Protein AF-A0A0B0MRJ1-F1 (afdb_monomer_lite)

Foldseek 3Di:
DDADWDADPQQRDTHDPPDDDFDQDPVRDTDDDPPDHSCVPCRGPNVCVVVVVPVVVVVVPPPDDDDDDDPDDDDPPDDPVVSPPPPVVVVVVVVVVVVVVVVVVVVVVVVVVVVVVPDDDDDDDDDDDDDDDDDDDDDDDDPDPDPVVLVVVLVVLVCVLQPPPLDDQDLVVQPCSVVQCVVDDPQDQRPVLVVVLVVLCVQVVHDDDSVCSRLSNLLSSLVVCLVVDDLPPDDPVNLSSLSNSQSVCVVVVSHRPVSVVSSVVSSVSNSVVVPPPDPPPDD

Organism: Gossypium arboreum (NCBI:txid29729)

Secondary structure (DSSP, 8-state):
-----EE-TTT--EE-TT-S-----TTS----TT---GGG-TTSHHHHHHTTTTHHHHHHHT----------PPPTTS-HHHHHS-HHHHHHHHHHHHHHHHHHHHHHHHHHHHHHHS-PPP------------------------HHHHHHHHHHHHHHHH-TT-----GGGSTTHHHHHHHSPTTPPPGGGHHHHHHHHHHHTSPPPGGGHHHHHHHHHHHHHHHH--GGG--HHHHHHHHHHHHHHHTTT---HHHHHHHHHHHHHHHHHHHS-------

Radius of gyration: 37.08 Å; chains: 1; bounding box: 84×59×114 Å

InterPro domains:
  IPR000988 Large ribosomal subunit protein eL24-related, N-terminal [PF01246] (4-57)
  IPR023442 Large ribosomal subunit protein eL24, conserved site [PS01073] (10-27)
  IPR038630 Ribosomal protein L24e/L24 superfamily [G3DSA:2.30.170.20] (4-54)

Structure (mmCIF, N/CA/C/O backbone):
data_AF-A0A0B0MRJ1-F1
#
_entry.id   AF-A0A0B0MRJ1-F1
#
loop_
_atom_site.group_PDB
_atom_site.id
_atom_site.type_symbol
_atom_site.label_atom_id
_atom_site.label_alt_id
_atom_site.label_comp_id
_atom_site.label_asym_id
_atom_site.label_entity_id
_atom_site.label_seq_id
_atom_site.pdbx_PDB_ins_code
_atom_site.Cartn_x
_atom_site.Cartn_y
_atom_site.Cartn_z
_atom_site.occupancy
_atom_site.B_iso_or_equiv
_atom_site.auth_seq_id
_atom_site.auth_comp_id
_atom_site.auth_asym_id
_atom_site.auth_atom_id
_atom_site.pdbx_PDB_model_num
ATOM 1 N N . MET A 1 1 ? 15.229 -9.016 -55.999 1.00 71.31 1 MET A N 1
ATOM 2 C CA . MET A 1 1 ? 16.418 -8.234 -55.585 1.00 71.31 1 MET A CA 1
ATOM 3 C C . MET A 1 1 ? 15.994 -6.787 -55.347 1.00 71.31 1 MET A C 1
ATOM 5 O O . MET A 1 1 ? 15.385 -6.215 -56.239 1.00 71.31 1 MET A O 1
ATOM 9 N N . VAL A 1 2 ? 16.214 -6.211 -54.157 1.00 72.31 2 VAL A N 1
ATOM 10 C CA . VAL A 1 2 ? 15.801 -4.820 -53.867 1.00 72.31 2 VAL A CA 1
ATOM 11 C C . VAL A 1 2 ? 16.872 -3.859 -54.398 1.00 72.31 2 VAL A C 1
ATOM 13 O O . VAL A 1 2 ? 18.024 -3.972 -53.974 1.00 72.31 2 VAL A O 1
ATOM 16 N N . PRO A 1 3 ? 16.542 -2.924 -55.310 1.00 83.12 3 PRO A N 1
ATOM 17 C CA . PRO A 1 3 ? 17.521 -1.990 -55.850 1.00 83.12 3 PRO A CA 1
ATOM 18 C C . PRO A 1 3 ? 18.091 -1.088 -54.749 1.00 83.12 3 PRO A C 1
ATOM 20 O O . PRO A 1 3 ? 17.363 -0.559 -53.901 1.00 83.12 3 PRO A O 1
ATOM 23 N N . LYS A 1 4 ? 19.416 -0.898 -54.767 1.00 86.56 4 LYS A N 1
ATOM 24 C CA . LYS A 1 4 ? 20.130 -0.086 -53.777 1.00 86.56 4 LYS A CA 1
ATOM 25 C C . LYS A 1 4 ? 19.655 1.365 -53.858 1.00 86.56 4 LYS A C 1
ATOM 27 O O . LYS A 1 4 ? 19.844 2.039 -54.864 1.00 86.56 4 LYS A O 1
ATOM 32 N N . THR A 1 5 ? 19.027 1.838 -52.788 1.00 90.31 5 THR A N 1
ATOM 33 C CA . THR A 1 5 ? 18.482 3.198 -52.691 1.00 90.31 5 THR A CA 1
ATOM 34 C C . THR A 1 5 ? 19.503 4.108 -52.013 1.00 90.31 5 THR A C 1
ATOM 36 O O . THR A 1 5 ? 19.952 3.817 -50.900 1.00 90.31 5 THR A O 1
ATOM 39 N N . GLU A 1 6 ? 19.871 5.218 -52.653 1.00 89.69 6 GLU A N 1
ATOM 40 C CA . GLU A 1 6 ? 20.716 6.240 -52.025 1.00 89.69 6 GLU A CA 1
ATOM 41 C C . GLU A 1 6 ? 19.863 7.165 -51.144 1.00 89.69 6 GLU A C 1
ATOM 43 O O . GLU A 1 6 ? 18.634 7.175 -51.221 1.00 89.69 6 GLU A O 1
ATOM 48 N N . ARG A 1 7 ? 20.496 7.954 -50.271 1.00 90.00 7 ARG A N 1
ATOM 49 C CA . ARG A 1 7 ? 19.814 9.040 -49.552 1.00 90.00 7 ARG A CA 1
ATOM 50 C C . ARG A 1 7 ? 20.369 10.382 -49.993 1.00 90.00 7 ARG A C 1
ATOM 52 O O . ARG A 1 7 ? 21.584 10.552 -50.079 1.00 90.00 7 ARG A O 1
ATOM 59 N N . CYS A 1 8 ? 19.482 11.348 -50.207 1.00 89.12 8 CYS A N 1
ATOM 60 C CA . CYS A 1 8 ? 19.873 12.724 -50.465 1.00 89.12 8 CYS A CA 1
ATOM 61 C C . CYS A 1 8 ? 20.638 13.279 -49.260 1.00 89.12 8 CYS A C 1
ATOM 63 O O . CYS A 1 8 ? 20.140 13.244 -48.134 1.00 89.12 8 CYS A O 1
ATOM 65 N N . ARG A 1 9 ? 21.831 13.834 -49.493 1.00 86.88 9 ARG A N 1
ATOM 66 C CA . ARG A 1 9 ? 22.659 14.402 -48.422 1.00 86.88 9 ARG A CA 1
ATOM 67 C C . ARG A 1 9 ? 22.044 15.657 -47.795 1.00 86.88 9 ARG A C 1
ATOM 69 O O . ARG A 1 9 ? 22.277 15.908 -46.620 1.00 86.88 9 ARG A O 1
ATOM 76 N N . PHE A 1 10 ? 21.269 16.418 -48.567 1.00 89.50 10 PHE A N 1
ATOM 77 C CA . PHE A 1 10 ? 20.659 17.671 -48.124 1.00 89.50 10 PHE A CA 1
ATOM 78 C C . PHE A 1 10 ? 19.310 17.450 -47.428 1.00 89.50 10 PHE A C 1
ATOM 80 O O . PHE A 1 10 ? 19.133 17.844 -46.279 1.00 89.50 10 PHE A O 1
ATOM 87 N N . SER A 1 11 ? 18.368 16.774 -48.094 1.00 89.12 11 SER A N 1
ATOM 88 C CA . SER A 1 11 ? 17.015 16.566 -47.560 1.00 89.12 11 SER A CA 1
ATOM 89 C C . SER A 1 11 ? 16.882 15.341 -46.652 1.00 89.12 11 SER A C 1
ATOM 91 O O . SER A 1 11 ? 16.017 15.320 -45.779 1.00 89.12 11 SER A O 1
ATOM 93 N N . GLY A 1 12 ? 17.725 14.319 -46.839 1.00 88.94 12 GLY A N 1
ATOM 94 C CA . GLY A 1 12 ? 17.618 13.021 -46.164 1.00 88.94 12 GLY A CA 1
ATOM 95 C C . GLY A 1 12 ? 16.622 12.040 -46.800 1.00 88.94 12 GLY A C 1
ATOM 96 O O . GLY A 1 12 ? 16.493 10.918 -46.307 1.00 88.94 12 GLY A O 1
ATOM 97 N N . ALA A 1 13 ? 15.944 12.424 -47.888 1.00 90.31 13 ALA A N 1
ATOM 98 C CA . ALA A 1 13 ? 14.978 11.579 -48.594 1.00 90.31 13 ALA A CA 1
ATOM 99 C C . ALA A 1 13 ? 15.650 10.414 -49.345 1.00 90.31 13 ALA A C 1
ATOM 101 O O . ALA A 1 13 ? 16.814 10.506 -49.744 1.00 90.31 13 ALA A O 1
ATOM 102 N N . LYS A 1 14 ? 14.913 9.316 -49.555 1.00 92.19 14 LYS A N 1
ATOM 103 C CA . LYS A 1 14 ? 15.371 8.176 -50.367 1.00 92.19 14 LYS A CA 1
ATOM 104 C C . LYS A 1 14 ? 15.370 8.554 -51.853 1.00 92.19 14 LYS A C 1
ATOM 106 O O . LYS A 1 14 ? 14.388 9.102 -52.342 1.00 92.19 14 LYS A O 1
ATOM 111 N N . ILE A 1 15 ? 16.456 8.237 -52.552 1.00 92.44 15 ILE A N 1
ATOM 112 C CA . ILE A 1 15 ? 16.640 8.433 -53.991 1.00 92.44 15 ILE A CA 1
ATOM 113 C C . ILE A 1 15 ? 16.686 7.056 -54.651 1.00 92.44 15 ILE A C 1
ATOM 115 O O . ILE A 1 15 ? 17.596 6.261 -54.402 1.00 92.44 15 ILE A O 1
ATOM 119 N N . TYR A 1 16 ? 15.683 6.783 -55.477 1.00 92.25 16 TYR A N 1
ATOM 120 C CA . TYR A 1 16 ? 15.600 5.571 -56.284 1.00 92.25 16 TYR A CA 1
ATOM 121 C C . TYR A 1 16 ? 16.484 5.681 -57.535 1.00 92.25 16 TYR A C 1
ATOM 123 O O . TYR A 1 16 ? 16.761 6.796 -57.986 1.00 92.25 16 TYR A O 1
ATOM 131 N N . PRO A 1 17 ? 16.949 4.550 -58.096 1.00 92.88 17 PRO A N 1
ATOM 132 C CA . PRO A 1 17 ? 17.735 4.564 -59.327 1.00 92.88 17 PRO A CA 1
ATOM 133 C C . PRO A 1 17 ? 16.991 5.300 -60.453 1.00 92.88 17 PRO A C 1
ATOM 135 O O . PRO A 1 17 ? 15.770 5.209 -60.564 1.00 92.88 17 PRO A O 1
ATOM 138 N N . GLY A 1 18 ? 17.732 6.068 -61.256 1.00 89.00 18 GLY A N 1
ATOM 139 C CA . GLY A 1 18 ? 17.172 6.891 -62.337 1.00 89.00 18 GLY A CA 1
ATOM 140 C C . GLY A 1 18 ? 16.481 8.184 -61.882 1.00 89.00 18 GLY A C 1
ATOM 141 O O . GLY A 1 18 ? 15.824 8.836 -62.691 1.00 89.00 18 GLY A O 1
ATOM 142 N N . LYS A 1 19 ? 16.593 8.572 -60.603 1.00 89.31 19 LYS A N 1
ATOM 143 C CA . LYS A 1 19 ? 16.025 9.822 -60.074 1.00 89.31 19 LYS A CA 1
ATOM 144 C C . LYS A 1 19 ? 17.091 10.719 -59.448 1.00 89.31 19 LYS A C 1
ATOM 146 O O . LYS A 1 19 ? 18.022 10.252 -58.799 1.00 89.31 19 LYS A O 1
ATOM 151 N N . GLY A 1 20 ? 16.872 12.027 -59.569 1.00 87.31 20 GLY A N 1
ATOM 152 C CA . GLY A 1 20 ? 17.708 13.061 -58.965 1.00 87.31 20 GLY A CA 1
ATOM 153 C C . GLY A 1 20 ? 18.957 13.401 -59.775 1.00 87.31 20 GLY A C 1
ATOM 154 O O . GLY A 1 20 ? 19.232 12.820 -60.819 1.00 87.31 20 GLY A O 1
ATOM 155 N N . ILE A 1 21 ? 19.709 14.370 -59.262 1.00 86.88 21 ILE A N 1
ATOM 156 C CA . ILE A 1 21 ? 20.966 14.846 -59.841 1.00 86.88 21 ILE A CA 1
ATOM 157 C C . ILE A 1 21 ? 22.097 14.647 -58.836 1.00 86.88 21 ILE A C 1
ATOM 159 O O . ILE A 1 21 ? 21.909 14.805 -57.624 1.00 86.88 21 ILE A O 1
ATOM 163 N N . ARG A 1 22 ? 23.283 14.294 -59.333 1.00 84.00 22 ARG A N 1
ATOM 164 C CA . ARG A 1 22 ? 24.484 14.122 -58.514 1.00 84.00 22 ARG A CA 1
ATOM 165 C C . ARG A 1 22 ? 25.486 15.211 -58.859 1.00 84.00 22 ARG A C 1
ATOM 167 O O . ARG A 1 22 ? 26.132 15.153 -59.895 1.00 84.00 22 ARG A O 1
ATOM 174 N N . PHE A 1 23 ? 25.635 16.168 -57.954 1.00 84.25 23 PHE A N 1
ATOM 175 C CA . PHE A 1 23 ? 26.688 17.171 -58.039 1.00 84.25 23 PHE A CA 1
ATOM 176 C C . PHE A 1 23 ? 27.979 16.638 -57.404 1.00 84.25 23 PHE A C 1
ATOM 178 O O . PHE A 1 23 ? 27.960 16.164 -56.262 1.00 84.25 23 PHE A O 1
ATOM 185 N N . ILE A 1 24 ? 29.085 16.711 -58.145 1.00 82.94 24 ILE A N 1
ATOM 1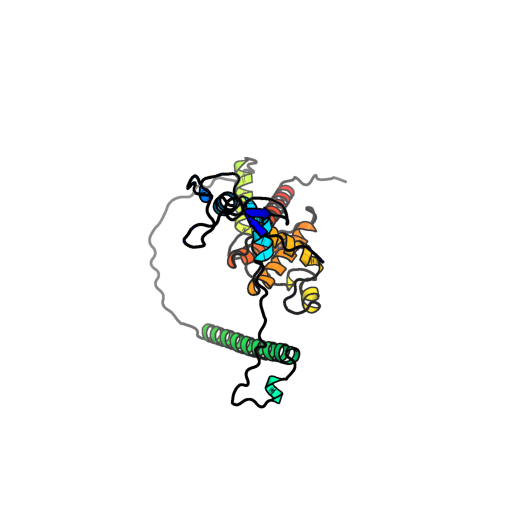86 C CA . ILE A 1 24 ? 30.424 16.305 -57.707 1.00 82.94 24 ILE A CA 1
ATOM 187 C C . ILE A 1 24 ? 31.311 17.552 -57.767 1.00 82.94 24 ILE A C 1
ATOM 189 O O . ILE A 1 24 ? 31.510 18.116 -58.838 1.00 82.94 24 ILE A O 1
ATOM 193 N N . ARG A 1 25 ? 31.808 18.008 -56.613 1.00 80.81 25 ARG A N 1
ATOM 194 C CA . ARG A 1 25 ? 32.799 19.094 -56.520 1.00 80.81 25 ARG A CA 1
ATOM 195 C C . ARG A 1 25 ? 34.208 18.543 -56.784 1.00 80.81 25 ARG A C 1
ATOM 197 O O . ARG A 1 25 ? 34.428 17.350 -56.592 1.00 80.81 25 ARG A O 1
ATOM 204 N N . SER A 1 26 ? 35.156 19.417 -57.136 1.00 83.00 26 SER A N 1
ATOM 205 C CA . SER A 1 26 ? 36.598 19.112 -57.257 1.00 83.00 26 SER A CA 1
ATOM 206 C C . SER A 1 26 ? 37.137 18.268 -56.097 1.00 83.00 26 SER A C 1
ATOM 208 O O . SER A 1 26 ? 37.856 17.303 -56.309 1.00 83.00 26 SER A O 1
ATOM 210 N N . ASP A 1 27 ? 36.694 18.563 -54.873 1.00 81.00 27 ASP A N 1
ATOM 211 C CA . ASP A 1 27 ? 37.158 17.893 -53.652 1.00 81.00 27 ASP A CA 1
ATOM 212 C C . ASP A 1 27 ? 36.397 16.583 -53.375 1.00 81.00 27 ASP A C 1
ATOM 214 O O . ASP A 1 27 ? 36.322 16.126 -52.235 1.00 81.00 27 ASP A O 1
ATOM 218 N N . SER A 1 28 ? 35.752 16.002 -54.393 1.00 69.50 28 SER A N 1
ATOM 219 C CA . SER A 1 28 ? 34.892 14.802 -54.358 1.00 69.50 28 SER A CA 1
ATOM 220 C C . SER A 1 28 ? 33.645 14.879 -53.456 1.00 69.50 28 SER A C 1
ATOM 222 O O . SER A 1 28 ? 32.849 13.938 -53.382 1.00 69.50 28 SER A O 1
ATOM 224 N N . GLN A 1 29 ? 33.415 16.014 -52.793 1.00 70.88 29 GLN A N 1
ATOM 225 C CA . GLN A 1 29 ? 32.277 16.216 -51.899 1.00 70.88 29 GLN A CA 1
ATOM 226 C C . GLN A 1 29 ? 30.991 16.590 -52.652 1.00 70.88 29 GLN A C 1
ATOM 228 O O . GLN A 1 29 ? 30.998 17.335 -53.633 1.00 70.88 29 GLN A O 1
ATOM 233 N N . ARG A 1 30 ? 29.851 16.100 -52.148 1.00 66.62 30 ARG A N 1
ATOM 234 C CA . ARG A 1 30 ? 28.516 16.298 -52.741 1.00 66.62 30 ARG A CA 1
ATOM 235 C C . ARG A 1 30 ? 27.782 17.434 -52.017 1.00 66.62 30 ARG A C 1
ATOM 237 O O . ARG A 1 30 ? 27.327 17.241 -50.889 1.00 66.62 30 ARG A O 1
ATOM 244 N N . TYR A 1 31 ? 27.648 18.598 -52.652 1.00 68.69 31 TYR A N 1
ATOM 245 C CA . TYR A 1 31 ? 26.997 19.784 -52.071 1.00 68.69 31 TYR A CA 1
ATOM 246 C C . TYR A 1 31 ? 25.824 20.308 -52.911 1.00 68.69 31 TYR A C 1
ATOM 248 O O . TYR A 1 31 ? 25.648 19.934 -54.064 1.00 68.69 31 TYR A O 1
ATOM 256 N N . PHE A 1 32 ? 25.016 21.176 -52.297 1.00 71.88 32 PHE A N 1
ATOM 257 C CA . PHE A 1 32 ? 23.932 21.930 -52.929 1.00 71.88 32 PHE A CA 1
ATOM 258 C C . PHE A 1 32 ? 24.408 23.361 -53.245 1.00 71.88 32 PHE A C 1
ATOM 260 O O . PHE A 1 32 ? 25.137 23.947 -52.442 1.00 71.88 32 PHE A O 1
ATOM 267 N N . HIS A 1 33 ? 23.994 23.930 -54.382 1.00 72.94 33 HIS A N 1
ATOM 268 C CA . HIS A 1 33 ? 24.552 25.178 -54.931 1.00 72.94 33 HIS A CA 1
ATOM 269 C C . HIS A 1 33 ? 24.405 26.406 -54.013 1.00 72.94 33 HIS A C 1
ATOM 271 O O . HIS A 1 33 ? 25.331 27.204 -53.905 1.00 72.94 33 HIS A O 1
ATOM 277 N N . ASN A 1 34 ? 23.305 26.522 -53.263 1.00 78.56 34 ASN A N 1
ATOM 278 C CA . ASN A 1 34 ? 22.978 27.762 -52.540 1.00 78.56 34 ASN A CA 1
ATOM 279 C C . ASN A 1 34 ? 23.668 27.907 -51.171 1.00 78.56 34 ASN A C 1
ATOM 281 O O . ASN A 1 34 ? 23.299 28.784 -50.395 1.00 78.56 34 ASN A O 1
ATOM 285 N N . ARG A 1 35 ? 24.616 27.019 -50.820 1.00 78.12 35 ARG A N 1
ATOM 286 C CA . ARG A 1 35 ? 25.333 26.991 -49.519 1.00 78.12 35 ARG A CA 1
ATOM 287 C C . ARG A 1 35 ? 24.424 27.071 -48.278 1.00 78.12 35 ARG A C 1
ATOM 289 O O . ARG A 1 35 ? 24.878 27.381 -47.176 1.00 78.12 35 ARG A O 1
ATOM 296 N N . LEU A 1 36 ? 23.140 26.754 -48.439 1.00 86.44 36 LEU A N 1
ATOM 297 C CA . LEU A 1 36 ? 22.174 26.741 -47.353 1.00 86.44 36 LEU A CA 1
ATOM 298 C C . LEU A 1 36 ? 22.511 25.605 -46.392 1.00 86.44 36 LEU A C 1
ATOM 300 O O . LEU A 1 36 ? 22.913 24.513 -46.797 1.00 86.44 36 LEU A O 1
ATOM 304 N N . LYS A 1 37 ? 22.336 25.857 -45.096 1.00 87.94 37 LYS A N 1
ATOM 305 C CA . LYS A 1 37 ? 22.542 24.835 -44.068 1.00 87.94 37 LYS A CA 1
ATOM 306 C C . LYS A 1 37 ? 21.245 24.034 -43.902 1.00 87.94 37 LYS A C 1
ATOM 308 O O . LYS A 1 37 ? 20.235 24.640 -43.542 1.00 87.94 37 LYS A O 1
ATOM 313 N N . PRO A 1 38 ? 21.248 22.699 -44.085 1.00 91.19 38 PRO A N 1
ATOM 314 C CA . PRO A 1 38 ? 20.037 21.886 -43.937 1.00 91.19 38 PRO A CA 1
ATOM 315 C C . PRO A 1 38 ? 19.433 22.003 -42.528 1.00 91.19 38 PRO A C 1
ATOM 317 O O . PRO A 1 38 ? 18.222 22.086 -42.390 1.00 91.19 38 PRO A O 1
ATOM 320 N N . SER A 1 39 ? 20.260 22.172 -41.491 1.00 89.31 39 SER A N 1
ATOM 321 C CA . SER A 1 39 ? 19.827 22.452 -40.111 1.00 89.31 39 SER A CA 1
ATOM 322 C C . SER A 1 39 ? 18.937 23.683 -39.920 1.00 89.31 39 SER A C 1
ATOM 324 O O . SER A 1 39 ? 18.337 23.804 -38.864 1.00 89.31 39 SER A O 1
ATOM 326 N N . LYS A 1 40 ? 18.859 24.614 -40.880 1.00 91.06 40 LYS A N 1
ATOM 327 C CA . LYS A 1 40 ? 17.985 25.798 -40.792 1.00 91.06 40 LYS A CA 1
ATOM 328 C C . LYS A 1 40 ? 16.649 25.619 -41.524 1.00 91.06 40 LYS A C 1
ATOM 330 O O . LYS A 1 40 ? 15.754 26.437 -41.354 1.00 91.06 40 LYS A O 1
ATOM 335 N N . LEU A 1 41 ? 16.510 24.576 -42.346 1.00 91.88 41 LEU A N 1
ATOM 336 C CA . LEU A 1 41 ? 15.342 24.359 -43.198 1.00 91.88 41 LEU A CA 1
ATOM 337 C C . LEU A 1 41 ? 14.410 23.314 -42.588 1.00 91.88 41 LEU A C 1
ATOM 339 O O . LEU A 1 41 ? 14.768 22.139 -42.476 1.00 91.88 41 LEU A O 1
ATOM 343 N N . THR A 1 42 ? 13.193 23.745 -42.263 1.00 92.44 42 THR A N 1
ATOM 344 C CA . THR A 1 42 ? 12.197 22.991 -41.483 1.00 92.44 42 THR A CA 1
ATOM 345 C C . THR A 1 42 ? 11.804 21.641 -42.081 1.00 92.44 42 THR A C 1
ATOM 347 O O . THR A 1 42 ? 11.503 20.704 -41.341 1.00 92.44 42 THR A O 1
ATOM 350 N N . TRP A 1 43 ? 11.825 21.525 -43.410 1.00 89.94 43 TRP A N 1
ATOM 351 C CA . TRP A 1 43 ? 11.426 20.326 -44.150 1.00 89.94 43 TRP A CA 1
ATOM 352 C C . TRP A 1 43 ? 12.521 19.252 -44.240 1.00 89.94 43 TRP A C 1
ATOM 354 O O . TRP A 1 43 ? 12.243 18.119 -44.633 1.00 89.94 43 TRP A O 1
ATOM 364 N N . THR A 1 44 ? 13.767 19.570 -43.878 1.00 92.75 44 THR A N 1
ATOM 365 C CA . THR A 1 44 ? 14.877 18.612 -43.971 1.00 92.75 44 THR A CA 1
ATOM 366 C C . THR A 1 44 ? 14.875 17.620 -42.808 1.00 92.75 44 THR A C 1
ATOM 368 O O . THR A 1 44 ? 14.498 17.942 -41.677 1.00 92.75 44 THR A O 1
ATOM 371 N N . ALA A 1 45 ? 15.383 16.410 -43.051 1.00 90.81 45 ALA A N 1
ATOM 372 C CA . ALA A 1 45 ? 15.547 15.409 -41.996 1.00 90.81 45 ALA A CA 1
ATOM 373 C C . ALA A 1 45 ? 16.494 15.880 -40.872 1.00 90.81 45 ALA A C 1
ATOM 375 O O . ALA A 1 45 ? 16.315 15.517 -39.710 1.00 90.81 45 ALA A O 1
ATOM 376 N N . MET A 1 46 ? 17.499 16.703 -41.199 1.00 90.88 46 MET A N 1
ATOM 377 C CA . MET A 1 46 ? 18.470 17.199 -40.218 1.00 90.88 46 MET A CA 1
ATOM 378 C C . MET A 1 46 ? 17.827 18.162 -39.215 1.00 90.88 46 MET A C 1
ATOM 380 O O . MET A 1 46 ? 18.026 17.996 -38.011 1.00 90.88 46 MET A O 1
ATOM 384 N N . TYR A 1 47 ? 17.016 19.110 -39.699 1.00 93.00 47 TYR A N 1
ATOM 385 C CA . TYR A 1 47 ? 16.244 20.011 -38.842 1.00 93.00 47 TYR A CA 1
ATOM 386 C C . TYR A 1 47 ? 15.280 19.227 -37.946 1.00 93.00 47 TYR A C 1
ATOM 388 O O . TYR A 1 47 ? 15.277 19.395 -36.728 1.00 93.00 47 TYR A O 1
ATOM 396 N N . ARG A 1 48 ? 14.493 18.313 -38.529 1.00 92.69 48 ARG A N 1
ATOM 397 C CA . ARG A 1 48 ? 13.512 17.511 -37.779 1.00 92.69 48 ARG A CA 1
ATOM 398 C C . ARG A 1 48 ? 14.157 16.708 -36.651 1.00 92.69 48 ARG A C 1
ATOM 400 O O . ARG A 1 48 ? 13.596 16.652 -35.559 1.00 92.69 48 ARG A O 1
ATOM 407 N N . LYS A 1 49 ? 15.355 16.159 -36.878 1.00 89.19 49 LYS A N 1
ATOM 408 C CA . LYS A 1 49 ? 16.128 15.462 -35.844 1.00 89.19 49 LYS A CA 1
ATOM 409 C C . LYS A 1 49 ? 16.587 16.398 -34.719 1.00 89.19 49 LYS A C 1
ATOM 411 O O . LYS A 1 49 ? 16.421 16.052 -33.553 1.00 89.19 49 LYS A O 1
ATOM 416 N N . GLN A 1 50 ? 17.130 17.575 -35.045 1.00 90.94 50 GLN A N 1
ATOM 417 C CA . GLN A 1 50 ? 17.568 18.567 -34.047 1.00 90.94 50 GLN A CA 1
ATOM 418 C C . GLN A 1 50 ? 16.399 19.079 -33.194 1.00 90.94 50 GLN A C 1
ATOM 420 O O . GLN A 1 50 ? 16.516 19.178 -31.976 1.00 90.94 50 GLN A O 1
ATOM 425 N N . HIS A 1 51 ? 15.249 19.315 -33.824 1.00 91.94 51 HIS A N 1
ATOM 426 C CA . HIS A 1 51 ? 14.028 19.793 -33.172 1.00 91.94 51 HIS A CA 1
ATOM 427 C C . HIS A 1 51 ? 13.128 18.666 -32.650 1.00 91.94 51 HIS A C 1
ATOM 429 O O . HIS A 1 51 ? 11.963 18.904 -32.343 1.00 91.94 51 HIS A O 1
ATOM 435 N N . LYS A 1 52 ? 13.654 17.438 -32.553 1.00 87.81 52 LYS A N 1
ATOM 436 C CA . LYS A 1 52 ? 12.967 16.280 -31.971 1.00 87.81 52 LYS A CA 1
ATOM 437 C C . LYS A 1 52 ? 11.566 16.019 -32.565 1.00 87.81 52 LYS A C 1
ATOM 439 O O . LYS A 1 52 ? 10.660 15.582 -31.867 1.00 87.81 52 LYS A O 1
ATOM 444 N N . LYS A 1 53 ? 11.372 16.246 -33.866 1.00 86.88 53 LYS A N 1
ATOM 445 C CA . LYS A 1 53 ? 10.101 15.947 -34.554 1.00 86.88 53 LYS A CA 1
ATOM 446 C C . LYS A 1 53 ? 9.937 14.457 -34.898 1.00 86.88 53 LYS A C 1
ATOM 448 O O . LYS A 1 53 ? 8.822 14.013 -35.130 1.00 86.88 53 LYS A O 1
ATOM 453 N N . ASP A 1 54 ? 11.024 13.677 -34.873 1.00 78.56 54 ASP A N 1
ATOM 454 C CA . ASP A 1 54 ? 11.053 12.260 -35.289 1.00 78.56 54 ASP A CA 1
ATOM 455 C C . ASP A 1 54 ? 11.365 11.276 -34.130 1.00 78.56 54 ASP A C 1
ATOM 457 O O . ASP A 1 54 ? 11.915 10.194 -34.346 1.00 78.56 54 ASP A O 1
ATOM 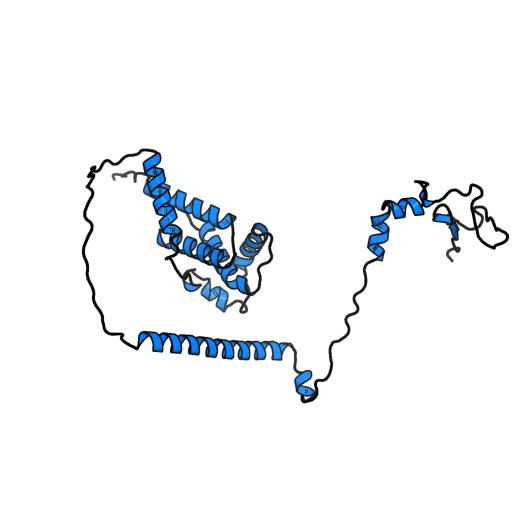461 N N . ILE A 1 55 ? 11.021 11.634 -32.882 1.00 72.25 55 ILE A N 1
ATOM 462 C CA . ILE A 1 55 ? 11.380 10.876 -31.658 1.00 72.25 55 ILE A CA 1
ATOM 463 C C . ILE A 1 55 ? 10.889 9.420 -31.701 1.00 72.25 55 ILE A C 1
ATOM 465 O O . ILE A 1 55 ? 11.621 8.510 -31.305 1.00 72.25 55 ILE A O 1
ATOM 469 N N . ALA A 1 56 ? 9.674 9.186 -32.207 1.00 70.44 56 ALA A N 1
ATOM 470 C CA . ALA A 1 56 ? 9.025 7.876 -32.171 1.00 70.44 56 ALA A CA 1
ATOM 471 C C . ALA A 1 56 ? 9.819 6.785 -32.917 1.00 70.44 56 ALA A C 1
ATOM 473 O O . ALA A 1 56 ? 9.915 5.657 -32.440 1.00 70.44 56 ALA A O 1
ATOM 474 N N . GLN A 1 57 ? 10.451 7.113 -34.052 1.00 68.69 57 GLN A N 1
ATOM 475 C CA . GLN A 1 57 ? 11.232 6.132 -34.820 1.00 68.69 57 GLN A CA 1
ATOM 476 C C . GLN A 1 57 ? 12.645 5.902 -34.261 1.00 68.69 57 GLN A C 1
ATOM 478 O O . GLN A 1 57 ? 13.229 4.837 -34.481 1.00 68.69 57 GLN A O 1
ATOM 483 N N . GLU A 1 58 ? 13.213 6.872 -33.539 1.00 64.94 58 GLU A N 1
ATOM 484 C CA . GLU A 1 58 ? 14.552 6.747 -32.950 1.00 64.94 58 GLU A CA 1
ATOM 485 C C . GLU A 1 58 ? 14.528 5.984 -31.614 1.00 64.94 58 GLU A C 1
ATOM 487 O O . GLU A 1 58 ? 15.440 5.198 -31.341 1.00 64.94 58 GLU A O 1
ATOM 492 N N . ALA A 1 59 ? 13.468 6.147 -30.813 1.00 62.47 59 ALA A N 1
ATOM 493 C CA . ALA A 1 59 ? 13.308 5.479 -29.518 1.00 62.47 59 ALA A CA 1
ATOM 494 C C . ALA A 1 59 ? 13.282 3.943 -29.639 1.00 62.47 59 ALA A C 1
ATOM 496 O O . ALA A 1 59 ? 13.935 3.247 -28.862 1.00 62.47 59 ALA A O 1
ATOM 497 N N . VAL A 1 60 ? 12.615 3.413 -30.671 1.00 64.75 60 VAL A N 1
ATOM 498 C CA . VAL A 1 60 ? 12.505 1.962 -30.918 1.00 64.75 60 VAL A CA 1
ATOM 499 C C . VAL A 1 60 ? 13.874 1.312 -31.166 1.00 64.75 60 VAL A C 1
ATOM 501 O O . VAL A 1 60 ? 14.107 0.177 -30.755 1.00 64.75 60 VAL A O 1
ATOM 504 N N . LYS A 1 61 ? 14.820 2.032 -31.784 1.00 64.00 61 LYS A N 1
ATOM 505 C CA . LYS A 1 61 ? 16.147 1.489 -32.130 1.00 64.00 61 LYS A CA 1
ATOM 506 C C . LYS A 1 61 ? 17.158 1.499 -30.985 1.00 64.00 61 LYS A C 1
ATOM 508 O O . LYS A 1 61 ? 18.159 0.795 -31.077 1.00 64.00 61 LYS A O 1
ATOM 513 N N . LYS A 1 62 ? 16.931 2.269 -29.917 1.00 63.19 62 LYS A N 1
ATOM 514 C CA . LYS A 1 62 ? 17.890 2.416 -28.804 1.00 63.19 62 LYS A CA 1
ATOM 515 C C . LYS A 1 62 ? 17.701 1.411 -27.664 1.00 63.19 62 LYS A C 1
ATOM 517 O O . LYS A 1 62 ? 18.399 1.522 -26.657 1.00 63.19 62 LYS A O 1
ATOM 522 N N . ARG A 1 63 ? 16.819 0.413 -27.797 1.00 62.97 63 ARG A N 1
ATOM 523 C CA . ARG A 1 63 ? 16.702 -0.673 -26.808 1.00 62.97 63 ARG A CA 1
ATOM 524 C C . ARG A 1 63 ? 18.012 -1.478 -26.772 1.00 62.97 63 ARG A C 1
ATOM 526 O O . ARG A 1 63 ? 18.233 -2.363 -27.595 1.00 62.97 63 ARG A O 1
ATOM 533 N N . ARG A 1 64 ? 18.908 -1.142 -25.835 1.00 65.56 64 ARG A N 1
ATOM 534 C CA . ARG A 1 64 ? 20.128 -1.914 -25.558 1.00 65.56 64 ARG A CA 1
ATOM 535 C C . ARG A 1 64 ? 19.719 -3.309 -25.082 1.00 65.56 64 ARG A C 1
ATOM 537 O O . ARG A 1 64 ? 18.945 -3.430 -24.136 1.00 65.56 64 ARG A O 1
ATOM 544 N N . ARG A 1 65 ? 20.246 -4.357 -25.718 1.00 69.88 65 ARG A N 1
ATOM 545 C CA . ARG A 1 65 ? 20.176 -5.718 -25.169 1.00 69.88 65 ARG A CA 1
ATOM 546 C C . ARG A 1 65 ? 21.203 -5.824 -24.043 1.00 69.88 65 ARG A C 1
ATOM 548 O O . ARG A 1 65 ? 22.382 -5.571 -24.272 1.00 69.88 65 ARG A O 1
ATOM 555 N N . ALA A 1 66 ? 20.753 -6.168 -22.840 1.00 69.94 66 ALA A N 1
ATOM 556 C CA . ALA A 1 66 ? 21.637 -6.486 -21.727 1.00 69.94 66 ALA A CA 1
ATOM 557 C C . ALA A 1 66 ? 22.115 -7.937 -21.871 1.00 69.94 66 ALA A C 1
ATOM 559 O O . ALA A 1 66 ? 21.312 -8.866 -21.795 1.00 69.94 66 ALA A O 1
ATOM 560 N N . THR A 1 67 ? 23.412 -8.137 -22.091 1.00 71.56 67 THR A N 1
ATOM 561 C CA . THR A 1 67 ? 24.017 -9.474 -22.097 1.00 71.56 67 THR A CA 1
ATOM 562 C C . THR A 1 67 ? 24.335 -9.872 -20.658 1.00 71.56 67 THR A C 1
ATOM 564 O O . THR A 1 67 ? 25.205 -9.267 -20.033 1.00 71.56 67 THR A O 1
ATOM 567 N N . LYS A 1 68 ? 23.642 -10.880 -20.116 1.00 72.81 68 LYS A N 1
ATOM 568 C CA . LYS A 1 68 ? 23.965 -11.444 -18.798 1.00 72.81 68 LYS A CA 1
ATOM 569 C C . LYS A 1 68 ? 25.225 -12.301 -18.928 1.00 72.81 68 LYS A C 1
ATOM 571 O O . LYS A 1 68 ? 25.203 -13.306 -19.631 1.00 72.81 68 LYS A O 1
ATOM 576 N N . LYS A 1 69 ? 26.323 -11.909 -18.279 1.00 70.25 69 LYS A N 1
ATOM 577 C CA . LYS A 1 69 ? 27.486 -12.794 -18.125 1.00 70.25 69 LYS A CA 1
ATOM 578 C C . LYS A 1 69 ? 27.242 -13.724 -16.927 1.00 70.25 69 LYS A C 1
ATOM 580 O O . LYS A 1 69 ? 26.842 -13.210 -15.882 1.00 70.25 69 LYS A O 1
ATOM 585 N N . PRO A 1 70 ? 27.462 -15.045 -17.046 1.00 66.69 70 PRO A N 1
ATOM 586 C CA . PRO A 1 70 ? 27.341 -15.953 -15.912 1.00 66.69 70 PRO A CA 1
ATOM 587 C C . PRO A 1 70 ? 28.425 -15.638 -14.872 1.00 66.69 70 PRO A C 1
ATOM 589 O O . PRO A 1 70 ? 29.618 -15.605 -15.174 1.00 66.69 70 PRO A O 1
ATOM 592 N N . TYR A 1 71 ? 27.989 -15.344 -13.650 1.00 66.19 71 TYR A N 1
ATOM 593 C CA . TYR A 1 71 ? 28.834 -15.039 -12.499 1.00 66.19 71 TYR A CA 1
ATOM 594 C C . TYR A 1 71 ? 29.178 -16.344 -11.775 1.00 66.19 71 TYR A C 1
ATOM 596 O O . TYR A 1 71 ? 28.637 -16.642 -10.721 1.00 66.19 71 TYR A O 1
ATOM 604 N N . SER A 1 72 ? 30.031 -17.173 -12.362 1.00 68.56 72 SER A N 1
ATOM 605 C CA . SER A 1 72 ? 30.582 -18.334 -11.658 1.00 68.56 72 SER A CA 1
ATOM 606 C C . SER A 1 72 ? 32.096 -18.202 -11.650 1.00 68.56 72 SER A C 1
ATOM 608 O O . SER A 1 72 ? 32.773 -18.605 -12.593 1.00 68.56 72 SER A O 1
ATOM 610 N N . ARG A 1 73 ? 32.622 -17.560 -10.604 1.00 67.62 73 ARG A N 1
ATOM 611 C CA . ARG A 1 73 ? 34.058 -17.537 -10.304 1.00 67.62 73 ARG A CA 1
ATOM 612 C C . ARG A 1 73 ? 34.305 -18.542 -9.182 1.00 67.62 73 ARG A C 1
ATOM 614 O O . ARG A 1 73 ? 33.569 -18.529 -8.201 1.00 67.62 73 ARG A O 1
ATOM 621 N N . SER A 1 74 ? 35.307 -19.403 -9.324 1.00 62.75 74 SER A N 1
ATOM 622 C CA . SER A 1 74 ? 35.727 -20.325 -8.265 1.00 62.75 74 SER A CA 1
ATOM 623 C C . SER A 1 74 ? 36.420 -19.556 -7.135 1.00 62.75 74 SER A C 1
ATOM 625 O O . SER A 1 74 ? 37.306 -18.744 -7.402 1.00 62.75 74 SER A O 1
ATOM 627 N N . ILE A 1 75 ? 36.029 -19.814 -5.887 1.00 70.06 75 ILE A N 1
ATOM 628 C CA . ILE A 1 75 ? 36.640 -19.233 -4.682 1.00 70.06 75 ILE A CA 1
ATOM 629 C C . ILE A 1 75 ? 37.687 -20.223 -4.152 1.00 70.06 75 ILE A C 1
ATOM 631 O O . ILE A 1 75 ? 37.382 -21.400 -3.964 1.00 70.06 75 ILE A O 1
ATOM 635 N N . VAL A 1 76 ? 38.921 -19.760 -3.936 1.00 56.38 76 VAL A N 1
ATOM 636 C CA . VAL A 1 76 ? 40.021 -20.581 -3.399 1.00 56.38 76 VAL A CA 1
ATOM 637 C C . VAL A 1 76 ? 39.709 -20.954 -1.947 1.00 56.38 76 VAL A C 1
ATOM 639 O O . VAL A 1 76 ? 39.410 -20.077 -1.143 1.00 56.38 76 VAL A O 1
ATOM 642 N N . GLY A 1 77 ? 39.762 -22.250 -1.625 1.00 62.31 77 GLY A N 1
ATOM 643 C CA . GLY A 1 77 ? 39.461 -22.791 -0.290 1.00 62.31 77 GLY A CA 1
ATOM 644 C C . GLY A 1 77 ? 38.113 -23.514 -0.166 1.00 62.31 77 GLY A C 1
ATOM 645 O O . GLY A 1 77 ? 37.872 -24.155 0.850 1.00 62.31 77 GLY A O 1
ATOM 646 N N . ALA A 1 78 ? 37.257 -23.477 -1.194 1.00 62.88 78 ALA A N 1
ATOM 647 C CA . ALA A 1 78 ? 36.019 -24.257 -1.243 1.00 62.88 78 ALA A CA 1
ATOM 648 C C . ALA A 1 78 ? 36.150 -25.425 -2.234 1.00 62.88 78 ALA A C 1
ATOM 650 O O . ALA A 1 78 ? 36.543 -25.222 -3.387 1.00 62.88 78 ALA A O 1
ATOM 651 N N . THR A 1 79 ? 35.801 -26.645 -1.812 1.00 58.25 79 THR A N 1
ATOM 652 C CA . THR A 1 79 ? 35.707 -27.797 -2.720 1.00 58.25 79 THR A CA 1
ATOM 653 C C . THR A 1 79 ? 34.620 -27.548 -3.766 1.00 58.25 79 THR A C 1
ATOM 655 O O . THR A 1 79 ? 33.597 -26.916 -3.494 1.00 58.25 79 THR A O 1
ATOM 658 N N . LEU A 1 80 ? 34.856 -28.014 -4.996 1.00 54.91 80 LEU A N 1
ATOM 659 C CA . LEU A 1 80 ? 34.005 -27.735 -6.157 1.00 54.91 80 LEU A CA 1
ATOM 660 C C . LEU A 1 80 ? 32.526 -28.096 -5.883 1.00 54.91 80 LEU A C 1
ATOM 662 O O . LEU A 1 80 ? 31.631 -27.336 -6.242 1.00 54.91 80 LEU A O 1
ATOM 666 N N . GLU A 1 81 ? 32.273 -29.179 -5.143 1.00 57.22 81 GLU A N 1
ATOM 667 C CA . GLU A 1 81 ? 30.936 -29.674 -4.775 1.00 57.22 81 GLU A CA 1
ATOM 668 C C . GLU A 1 81 ? 30.123 -28.720 -3.881 1.00 57.22 81 GLU A C 1
ATOM 670 O O . GLU A 1 81 ? 28.900 -28.631 -4.023 1.00 57.22 81 GLU A O 1
ATOM 675 N N . LEU A 1 82 ? 30.784 -27.932 -3.021 1.00 54.53 82 LEU A N 1
ATOM 676 C CA . LEU A 1 82 ? 30.116 -26.919 -2.193 1.00 54.53 82 LEU A CA 1
ATOM 677 C C . LEU A 1 82 ? 29.639 -25.721 -3.019 1.00 54.53 82 LEU A C 1
ATOM 679 O O . LEU A 1 82 ? 28.718 -25.014 -2.611 1.00 54.53 82 LEU A O 1
ATOM 683 N N . ASN A 1 83 ? 30.236 -25.467 -4.184 1.00 50.88 83 ASN A N 1
ATOM 684 C CA . ASN A 1 83 ? 29.860 -24.342 -5.041 1.00 50.88 83 ASN A CA 1
ATOM 685 C C . ASN A 1 83 ? 28.706 -24.679 -5.998 1.00 50.88 83 ASN A C 1
ATOM 687 O O . ASN A 1 83 ? 27.938 -23.778 -6.332 1.00 50.88 83 ASN A O 1
ATOM 691 N N . PHE A 1 84 ? 28.541 -25.952 -6.375 1.00 48.75 84 PHE A N 1
ATOM 692 C CA . PHE A 1 84 ? 27.460 -26.421 -7.259 1.00 48.75 84 PHE A CA 1
ATOM 693 C C . PHE A 1 84 ? 26.218 -26.935 -6.528 1.00 48.75 84 PHE A C 1
ATOM 695 O O . PHE A 1 84 ? 25.254 -27.321 -7.183 1.00 48.75 84 PHE A O 1
ATOM 702 N N . SER A 1 85 ? 26.211 -26.938 -5.192 1.00 53.78 85 SER A N 1
ATOM 703 C CA . SER A 1 85 ? 25.019 -27.322 -4.436 1.00 53.78 85 SER A CA 1
ATOM 704 C C . SER A 1 85 ? 23.839 -26.425 -4.821 1.00 53.78 85 SER A C 1
ATOM 706 O O . SER A 1 85 ? 23.999 -25.201 -4.886 1.00 53.78 85 SER A O 1
ATOM 708 N N . ASP A 1 86 ? 22.676 -27.043 -5.062 1.00 51.00 86 ASP A N 1
ATOM 709 C CA . ASP A 1 86 ? 21.466 -26.382 -5.555 1.00 51.00 86 ASP A CA 1
ATOM 710 C C . ASP A 1 86 ? 21.240 -25.037 -4.845 1.00 51.00 86 ASP A C 1
ATOM 712 O O . ASP A 1 86 ? 21.153 -25.009 -3.610 1.00 51.00 86 ASP A O 1
ATOM 716 N N . PRO A 1 87 ? 21.099 -23.913 -5.574 1.00 52.41 87 PRO A N 1
ATOM 717 C CA . PRO A 1 87 ? 20.852 -22.609 -4.957 1.00 52.41 87 PRO A CA 1
ATOM 718 C C . PRO A 1 87 ? 19.607 -22.621 -4.051 1.00 52.41 87 PRO A C 1
ATOM 720 O O . PRO A 1 87 ? 19.571 -21.907 -3.052 1.00 52.41 87 PRO A O 1
ATOM 723 N N . ASN A 1 88 ? 18.647 -23.514 -4.318 1.00 51.75 88 ASN A N 1
ATOM 724 C CA . ASN A 1 88 ? 17.481 -23.753 -3.465 1.00 51.75 88 ASN A CA 1
ATOM 725 C C . ASN A 1 88 ? 17.820 -24.369 -2.091 1.00 51.75 88 ASN A C 1
ATOM 727 O O . ASN A 1 88 ? 17.158 -24.046 -1.108 1.00 51.75 88 ASN A O 1
ATOM 731 N N . LYS A 1 89 ? 18.862 -25.206 -1.976 1.00 52.06 89 LYS A N 1
ATOM 732 C CA . LYS A 1 89 ? 19.281 -25.814 -0.695 1.00 52.06 89 LYS A CA 1
ATOM 733 C C . LYS A 1 89 ? 20.010 -24.813 0.206 1.00 52.06 89 LYS A C 1
ATOM 735 O O . LYS A 1 89 ? 19.780 -24.792 1.414 1.00 52.06 89 LYS A O 1
ATOM 740 N N . LYS A 1 90 ? 20.845 -23.944 -0.379 1.00 50.53 90 LYS A N 1
ATOM 741 C CA . LYS A 1 90 ? 21.553 -22.878 0.359 1.00 50.53 90 LYS A CA 1
ATOM 742 C C . LYS A 1 90 ? 20.608 -21.809 0.902 1.00 50.53 90 LYS A C 1
ATOM 744 O O . LYS A 1 90 ? 20.838 -21.300 1.993 1.00 50.53 90 LYS A O 1
ATOM 749 N N . MET A 1 91 ? 19.526 -21.514 0.182 1.00 48.19 91 MET A N 1
ATOM 750 C CA . MET A 1 91 ? 18.513 -20.552 0.620 1.00 48.19 91 MET A CA 1
ATOM 751 C C . MET A 1 91 ? 17.788 -21.031 1.889 1.00 48.19 91 MET A C 1
ATOM 753 O O . MET A 1 91 ? 17.540 -20.233 2.782 1.00 48.19 91 MET A O 1
ATOM 757 N N . GLY A 1 92 ? 17.535 -22.339 2.025 1.00 53.12 92 GLY A N 1
ATOM 758 C CA . GLY A 1 92 ? 16.956 -22.921 3.243 1.00 53.12 92 GLY A CA 1
ATOM 759 C C . GLY A 1 92 ? 17.925 -22.955 4.432 1.00 53.12 92 GLY A C 1
ATOM 760 O O . GLY A 1 92 ? 17.545 -22.601 5.546 1.00 53.12 92 GLY A O 1
ATOM 761 N N . CYS A 1 93 ? 19.188 -23.324 4.197 1.00 49.91 93 CYS A N 1
ATOM 762 C CA . CYS A 1 93 ? 20.204 -23.389 5.253 1.00 49.91 93 CYS A CA 1
ATOM 763 C C . CYS A 1 93 ? 20.594 -21.995 5.774 1.00 49.91 93 CYS A C 1
ATOM 765 O O . CYS A 1 93 ? 20.696 -21.802 6.981 1.00 49.91 93 CYS A O 1
ATOM 767 N N . GLY A 1 94 ? 20.722 -21.003 4.884 1.00 55.19 94 GLY A N 1
ATOM 768 C CA . GLY A 1 94 ? 21.024 -19.623 5.271 1.00 55.19 94 GLY A CA 1
ATOM 769 C C . GLY A 1 94 ? 19.905 -18.978 6.091 1.00 55.19 94 GLY A C 1
ATOM 770 O O . GLY A 1 94 ? 20.183 -18.228 7.019 1.00 55.19 94 GLY A O 1
ATOM 771 N N . MET A 1 95 ? 18.642 -19.318 5.810 1.00 51.72 95 MET A N 1
ATOM 772 C CA . MET A 1 95 ? 17.506 -18.872 6.624 1.00 51.72 95 MET A CA 1
ATOM 773 C C . MET A 1 95 ? 17.511 -19.512 8.017 1.00 51.72 95 MET A C 1
ATOM 775 O O . MET A 1 95 ? 17.199 -18.832 8.990 1.00 51.72 95 MET A O 1
ATOM 779 N N . ALA A 1 96 ? 17.907 -20.784 8.128 1.00 59.25 96 ALA A N 1
ATOM 780 C CA . ALA A 1 96 ? 18.036 -21.467 9.414 1.00 59.25 96 ALA A CA 1
ATOM 781 C C . ALA A 1 96 ? 19.200 -20.909 10.253 1.00 59.25 96 ALA A C 1
ATOM 783 O O . ALA A 1 96 ? 19.028 -20.663 11.445 1.00 59.25 96 ALA A O 1
ATOM 784 N N . GLU A 1 97 ? 20.357 -20.641 9.641 1.00 54.97 97 GLU A N 1
ATOM 785 C CA . GLU A 1 97 ? 21.493 -19.998 10.317 1.00 54.97 97 GLU A CA 1
ATOM 786 C C . GLU A 1 97 ? 21.163 -18.567 10.761 1.00 54.97 97 GLU A C 1
ATOM 788 O O . GLU A 1 97 ? 21.481 -18.178 11.886 1.00 54.97 97 GLU A O 1
ATOM 793 N N . PHE A 1 98 ? 20.470 -17.793 9.918 1.00 57.88 98 PHE A N 1
ATOM 794 C CA . PHE A 1 98 ? 20.025 -16.442 10.264 1.00 57.88 98 PHE A CA 1
ATOM 795 C C . PHE A 1 98 ? 19.013 -16.459 11.420 1.00 57.88 98 PHE A C 1
ATOM 797 O O . PHE A 1 98 ? 19.083 -15.629 12.324 1.00 57.88 98 PHE A O 1
ATOM 804 N N . GLU A 1 99 ? 18.104 -17.435 11.435 1.00 64.12 99 GLU A N 1
ATOM 805 C CA . GLU A 1 99 ? 17.114 -17.609 12.500 1.00 64.12 99 GLU A CA 1
ATOM 806 C C . GLU A 1 99 ? 17.738 -18.065 13.825 1.00 64.12 99 GLU A C 1
ATOM 808 O O . GLU A 1 99 ? 17.328 -17.587 14.884 1.00 64.12 99 GLU A O 1
ATOM 813 N N . LEU A 1 100 ? 18.755 -18.932 13.789 1.00 66.38 100 LEU A N 1
ATOM 814 C CA . LEU A 1 100 ? 19.512 -19.319 14.984 1.00 66.38 100 LEU A CA 1
ATOM 815 C C . LEU A 1 100 ? 20.317 -18.147 15.552 1.00 66.38 100 LEU A C 1
ATOM 817 O O . LEU A 1 100 ? 20.304 -17.933 16.764 1.00 66.38 100 LEU A O 1
ATOM 821 N N . ARG A 1 101 ? 20.952 -17.347 14.688 1.00 68.12 101 ARG A N 1
ATOM 822 C CA . ARG A 1 101 ? 21.684 -16.144 15.100 1.00 68.12 101 ARG A CA 1
ATOM 823 C C . ARG A 1 101 ? 20.762 -15.107 15.744 1.00 68.12 101 ARG A C 1
ATOM 825 O O . ARG A 1 101 ? 21.075 -14.597 16.813 1.00 68.12 101 ARG A O 1
ATOM 832 N N . TYR A 1 102 ? 19.599 -14.862 15.144 1.00 61.34 102 TYR A N 1
ATOM 833 C CA . TYR A 1 102 ? 18.616 -13.915 15.675 1.00 61.34 102 TYR A CA 1
ATOM 834 C C . TYR A 1 102 ? 17.992 -14.398 16.995 1.00 61.34 102 TYR A C 1
ATOM 836 O O . TYR A 1 102 ? 17.734 -13.599 17.893 1.00 61.34 102 TYR A O 1
ATOM 844 N N . ARG A 1 103 ? 17.789 -15.717 17.156 1.00 67.00 103 ARG A N 1
ATOM 845 C CA . ARG A 1 103 ? 17.344 -16.307 18.430 1.00 67.00 103 ARG A CA 1
ATOM 846 C C . ARG A 1 103 ? 18.383 -16.136 19.533 1.00 67.00 103 ARG A C 1
ATOM 848 O O . ARG A 1 103 ? 18.000 -15.740 20.630 1.00 67.00 103 ARG A O 1
ATOM 855 N N . LEU A 1 104 ? 19.661 -16.382 19.243 1.00 61.59 104 LEU A N 1
ATOM 856 C CA . LEU A 1 104 ? 20.749 -16.146 20.196 1.00 61.59 104 LEU A CA 1
ATOM 857 C C . LEU A 1 104 ? 20.840 -14.667 20.592 1.00 61.59 104 LEU A C 1
ATOM 859 O O . LEU A 1 104 ? 20.863 -14.368 21.780 1.00 61.59 104 LEU A O 1
ATOM 863 N N . GLU A 1 105 ? 20.785 -13.745 19.627 1.00 66.75 105 GLU A N 1
ATOM 864 C CA . GLU A 1 105 ? 20.800 -12.298 19.900 1.00 66.75 105 GLU A CA 1
ATOM 865 C C . GLU A 1 105 ? 19.587 -11.858 20.746 1.00 66.75 105 GLU A C 1
ATOM 867 O O . GLU A 1 105 ? 19.734 -11.063 21.671 1.00 66.75 105 GLU A O 1
ATOM 872 N N . SER A 1 106 ? 18.398 -12.428 20.511 1.00 65.19 106 SER A N 1
ATOM 873 C CA . SER A 1 106 ? 17.202 -12.124 21.312 1.00 65.19 106 SER A CA 1
ATOM 874 C C . SER A 1 106 ? 17.242 -12.684 22.739 1.00 65.19 106 SER A C 1
ATOM 876 O O . SER A 1 106 ? 16.662 -12.080 23.636 1.00 65.19 106 SER A O 1
ATOM 878 N N . LEU A 1 107 ? 17.910 -13.820 22.966 1.00 64.94 107 LEU A N 1
ATOM 879 C CA . LEU A 1 107 ? 18.063 -14.414 24.299 1.00 64.94 107 LEU A CA 1
ATOM 880 C C . LEU A 1 107 ? 19.043 -13.606 25.159 1.00 64.94 107 LEU A C 1
ATOM 882 O O . LEU A 1 107 ? 18.748 -13.369 26.327 1.00 64.94 107 LEU A O 1
ATOM 886 N N . ILE A 1 108 ? 20.127 -13.106 24.556 1.00 60.09 108 ILE A N 1
ATOM 887 C CA . ILE A 1 108 ? 21.133 -12.259 25.221 1.00 60.09 108 ILE A CA 1
ATOM 888 C C . ILE A 1 108 ? 20.505 -10.948 25.725 1.00 60.09 108 ILE A C 1
ATOM 890 O O . ILE A 1 108 ? 20.719 -10.562 26.869 1.00 60.09 108 ILE A O 1
ATOM 894 N N . ILE A 1 109 ? 19.653 -10.307 24.914 1.00 55.78 109 ILE A N 1
ATOM 895 C CA . ILE A 1 109 ? 18.950 -9.067 25.300 1.00 55.78 109 ILE A CA 1
ATOM 896 C C . ILE A 1 109 ? 18.026 -9.294 26.513 1.00 55.78 109 ILE A C 1
ATOM 898 O O . ILE A 1 109 ? 17.927 -8.436 27.388 1.00 55.78 109 ILE A O 1
ATOM 902 N N . ASN A 1 110 ? 17.377 -10.459 26.597 1.00 53.56 110 ASN A N 1
ATOM 903 C CA . ASN A 1 110 ? 16.474 -10.779 27.706 1.00 53.56 110 ASN A CA 1
ATOM 904 C C . ASN A 1 110 ? 17.230 -11.118 29.007 1.00 53.56 110 ASN A C 1
ATOM 906 O O . ASN A 1 110 ? 16.728 -10.824 30.091 1.00 53.56 110 ASN A O 1
ATOM 910 N N . GLU A 1 111 ? 18.423 -11.719 28.922 1.00 53.88 111 GLU A N 1
ATOM 911 C CA . GLU A 1 111 ? 19.291 -11.951 30.089 1.00 53.88 111 GLU A CA 1
ATOM 912 C C . GLU A 1 111 ? 19.837 -10.635 30.661 1.00 53.88 111 GLU A C 1
ATOM 914 O O . GLU A 1 111 ? 19.836 -10.448 31.879 1.00 53.88 111 GLU A O 1
ATOM 919 N N . GLU A 1 112 ? 20.231 -9.686 29.808 1.00 53.69 112 GLU A N 1
ATOM 920 C CA . GLU A 1 112 ? 20.718 -8.373 30.251 1.00 53.69 112 GLU A CA 1
ATOM 921 C C . GLU A 1 112 ? 19.620 -7.529 30.929 1.00 53.69 112 GLU A C 1
ATOM 923 O O . GLU A 1 112 ? 19.884 -6.859 31.933 1.00 53.69 112 GLU A O 1
ATOM 928 N N . GLU A 1 113 ? 18.373 -7.594 30.446 1.00 58.16 113 GLU A N 1
ATOM 929 C CA . GLU A 1 113 ? 17.226 -6.936 31.095 1.00 58.16 113 GLU A CA 1
ATOM 930 C C . GLU A 1 113 ? 16.861 -7.583 32.445 1.00 58.16 113 GLU A C 1
ATOM 932 O O . GLU A 1 113 ? 16.517 -6.871 33.393 1.00 58.16 113 GLU A O 1
ATOM 937 N N . PHE A 1 114 ? 17.004 -8.907 32.570 1.00 42.16 114 PHE A N 1
ATOM 938 C CA . PHE A 1 114 ? 16.758 -9.647 33.815 1.00 42.16 114 PHE A CA 1
ATOM 939 C C . PHE A 1 114 ? 17.805 -9.341 34.899 1.00 42.16 114 PHE A C 1
ATOM 941 O O . PHE A 1 114 ? 17.471 -9.193 36.078 1.00 42.16 114 PHE A O 1
ATOM 948 N N . ILE A 1 115 ? 19.074 -9.164 34.518 1.00 49.03 115 ILE A N 1
ATOM 949 C CA . ILE A 1 115 ? 20.141 -8.757 35.448 1.00 49.03 115 ILE A CA 1
ATOM 950 C C . ILE A 1 115 ? 19.888 -7.333 35.975 1.00 49.03 115 ILE A C 1
ATOM 952 O O . ILE A 1 115 ? 20.123 -7.059 37.153 1.00 49.03 115 ILE A O 1
ATOM 956 N N . LYS A 1 116 ? 19.318 -6.444 35.151 1.00 51.28 116 LYS A N 1
ATOM 957 C CA . LYS A 1 116 ? 19.010 -5.053 35.523 1.00 51.28 116 LYS A CA 1
ATOM 958 C C . LYS A 1 116 ? 17.825 -4.916 36.487 1.00 51.28 116 LYS A C 1
ATOM 960 O O . LYS A 1 116 ? 17.777 -3.947 37.237 1.00 51.28 116 LYS A O 1
ATOM 965 N N . SER A 1 117 ? 16.894 -5.877 36.501 1.00 47.88 117 SER A N 1
ATOM 966 C CA . SER A 1 117 ? 15.760 -5.897 37.443 1.00 47.88 117 SER A CA 1
ATOM 967 C C . SER A 1 117 ? 16.057 -6.605 38.769 1.00 47.88 117 SER A C 1
ATOM 969 O O . SER A 1 117 ? 15.225 -6.566 39.672 1.00 47.88 117 SER A O 1
ATOM 971 N N . SER A 1 118 ? 17.200 -7.290 38.881 1.00 45.59 118 SER A N 1
ATOM 972 C CA . SER A 1 118 ? 17.524 -8.171 40.015 1.00 45.59 118 SER A CA 1
ATOM 973 C C . SER A 1 118 ? 18.384 -7.511 41.103 1.00 45.59 118 SER A C 1
ATOM 975 O O . SER A 1 118 ? 18.646 -8.137 42.129 1.00 45.59 118 SER A O 1
ATOM 977 N N . VAL A 1 119 ? 18.819 -6.259 40.916 1.00 36.62 119 VAL A N 1
ATOM 978 C CA . VAL A 1 119 ? 19.611 -5.507 41.905 1.00 36.62 119 VAL A CA 1
ATOM 979 C C . VAL A 1 119 ? 18.719 -4.452 42.577 1.00 36.62 119 VAL A C 1
ATOM 981 O O . VAL A 1 119 ? 18.270 -3.534 41.893 1.00 36.62 119 VAL A O 1
ATOM 984 N N . PRO A 1 120 ? 18.431 -4.547 43.889 1.00 33.53 120 PRO A N 1
ATOM 985 C CA . PRO A 1 120 ? 17.680 -3.519 44.600 1.00 33.53 120 PRO A CA 1
ATOM 986 C C . PRO A 1 120 ? 18.612 -2.368 45.011 1.00 33.53 120 PRO A C 1
ATOM 988 O O . PRO A 1 120 ? 19.559 -2.576 45.768 1.00 33.53 120 PRO A O 1
ATOM 991 N N . GLU A 1 121 ? 18.337 -1.152 44.538 1.00 37.03 121 GLU A N 1
ATOM 992 C CA . GLU A 1 121 ? 19.023 0.064 44.991 1.00 37.03 121 GLU A CA 1
ATOM 993 C C . GLU A 1 121 ? 18.253 0.690 46.171 1.00 37.03 121 GLU A C 1
ATOM 995 O O . GLU A 1 121 ? 17.060 0.987 46.090 1.00 37.03 121 GLU A O 1
ATOM 1000 N N . ILE A 1 122 ? 18.950 0.814 47.301 1.00 26.19 122 ILE A N 1
ATOM 1001 C CA . ILE A 1 122 ? 18.502 1.359 48.587 1.00 26.19 122 ILE A CA 1
ATOM 1002 C C . ILE A 1 122 ? 18.865 2.859 48.648 1.00 26.19 122 ILE A C 1
ATOM 1004 O O . ILE A 1 122 ? 20.046 3.167 48.572 1.00 26.19 122 ILE A O 1
ATOM 1008 N N . VAL A 1 123 ? 17.842 3.715 48.857 1.00 29.41 123 VAL A N 1
ATOM 1009 C CA . VAL A 1 123 ? 17.769 4.980 49.658 1.00 29.41 123 VAL A CA 1
ATOM 1010 C C . VAL A 1 123 ? 18.693 6.154 49.235 1.00 29.41 123 VAL A C 1
ATOM 1012 O O . VAL A 1 123 ? 19.894 5.996 49.112 1.00 29.41 123 VAL A O 1
ATOM 1015 N N . GLU A 1 124 ? 18.179 7.366 48.960 1.00 29.53 124 GLU A N 1
ATOM 1016 C CA . GLU A 1 124 ? 17.963 8.419 49.979 1.00 29.53 124 GLU A CA 1
ATOM 1017 C C . GLU A 1 124 ? 16.817 9.418 49.704 1.00 29.53 124 GLU A C 1
ATOM 1019 O O . GLU A 1 124 ? 16.457 9.746 48.576 1.00 29.53 124 GLU A O 1
ATOM 1024 N N . ILE A 1 125 ? 16.266 9.881 50.830 1.00 32.84 125 ILE A N 1
ATOM 1025 C CA . ILE A 1 125 ? 15.184 10.843 51.076 1.00 32.84 125 ILE A CA 1
ATOM 1026 C C . ILE A 1 125 ? 15.713 12.283 50.971 1.00 32.84 125 ILE A C 1
ATOM 1028 O O . ILE A 1 125 ? 16.788 12.545 51.493 1.00 32.84 125 ILE A O 1
ATOM 1032 N N . TYR A 1 126 ? 14.915 13.221 50.445 1.00 28.22 126 TYR A N 1
ATOM 1033 C CA . TYR A 1 126 ? 14.725 14.564 51.029 1.00 28.22 126 TYR A CA 1
ATOM 1034 C C . TYR A 1 126 ? 13.369 15.137 50.581 1.00 28.22 126 TYR A C 1
ATOM 1036 O O . TYR A 1 126 ? 13.130 15.339 49.391 1.00 28.22 126 TYR A O 1
ATOM 1044 N N . ASP A 1 127 ? 12.492 15.393 51.553 1.00 34.91 127 ASP A N 1
ATOM 1045 C CA . ASP A 1 127 ? 11.328 16.271 51.421 1.00 34.91 127 ASP A CA 1
ATOM 1046 C C . ASP A 1 127 ? 11.782 17.739 51.512 1.00 34.91 127 ASP A C 1
ATOM 1048 O O . ASP A 1 127 ? 12.628 18.061 52.346 1.00 34.91 127 ASP A O 1
ATOM 1052 N N . ASP A 1 128 ? 11.156 18.646 50.750 1.00 25.75 128 ASP A N 1
ATOM 1053 C CA . ASP A 1 128 ? 10.942 20.023 51.223 1.00 25.75 128 ASP A CA 1
ATOM 1054 C C . ASP A 1 128 ? 9.626 20.619 50.657 1.00 25.75 128 ASP A C 1
ATOM 1056 O O . ASP A 1 128 ? 9.407 20.584 49.438 1.00 25.75 128 ASP A O 1
ATOM 1060 N N . PRO A 1 129 ? 8.712 21.156 51.498 1.00 38.25 129 PRO A N 1
ATOM 1061 C CA . PRO A 1 129 ? 7.386 21.607 51.111 1.00 38.25 129 PRO A CA 1
ATOM 1062 C C . PRO A 1 129 ? 7.297 23.138 51.080 1.00 38.25 129 PRO A C 1
ATOM 1064 O O . PRO A 1 129 ? 7.199 23.787 52.119 1.00 38.25 129 PRO A O 1
ATOM 1067 N N . THR A 1 130 ? 7.217 23.774 49.906 1.00 30.55 130 THR A N 1
ATOM 1068 C CA . THR A 1 130 ? 6.676 25.148 49.826 1.00 30.55 130 THR A CA 1
ATOM 1069 C C . THR A 1 130 ? 6.234 25.541 48.414 1.00 30.55 130 THR A C 1
ATOM 1071 O O . THR A 1 130 ? 7.056 25.894 47.575 1.00 30.55 130 THR A O 1
ATOM 1074 N N . LYS A 1 131 ? 4.914 25.564 48.170 1.00 35.28 131 LYS A N 1
ATOM 1075 C CA . LYS A 1 131 ? 4.156 26.734 47.663 1.00 35.28 131 LYS A CA 1
ATOM 1076 C C . LYS A 1 131 ? 2.665 26.394 47.513 1.00 35.28 131 LYS A C 1
ATOM 1078 O O . LYS A 1 131 ? 2.269 25.457 46.833 1.00 35.28 131 LYS A O 1
ATOM 1083 N N . ARG A 1 132 ? 1.866 27.176 48.243 1.00 29.55 132 ARG A N 1
ATOM 1084 C CA . ARG A 1 132 ? 0.405 27.133 48.393 1.00 29.55 132 ARG A CA 1
ATOM 1085 C C . ARG A 1 132 ? -0.299 27.871 47.253 1.00 29.55 132 ARG A C 1
ATOM 1087 O O . ARG A 1 132 ? 0.215 28.889 46.807 1.00 29.55 132 ARG A O 1
ATOM 1094 N N . GLY A 1 133 ? -1.546 27.452 47.009 1.00 27.39 133 GLY A N 1
ATOM 1095 C CA . GLY A 1 133 ? -2.678 28.269 46.534 1.00 27.39 133 GLY A CA 1
ATOM 1096 C C . GLY A 1 133 ? -2.637 28.625 45.047 1.00 27.39 133 GLY A C 1
ATOM 1097 O O . GLY A 1 133 ? -1.616 29.053 44.538 1.00 27.39 133 GLY A O 1
ATOM 1098 N N . ILE A 1 134 ? -3.733 28.519 44.298 1.00 30.75 134 ILE A N 1
ATOM 1099 C CA . ILE A 1 134 ? -4.964 29.288 44.523 1.00 30.75 134 ILE A CA 1
ATOM 1100 C C . ILE A 1 134 ? -6.195 28.523 43.987 1.00 30.75 134 ILE A C 1
ATOM 1102 O O . ILE A 1 134 ? -6.262 28.155 42.822 1.00 30.75 134 ILE A O 1
ATOM 1106 N N . ASN A 1 135 ? -7.156 28.346 44.895 1.00 31.14 135 ASN A N 1
ATOM 1107 C CA . ASN A 1 135 ? -8.616 28.442 44.774 1.00 31.14 135 ASN A CA 1
ATOM 1108 C C . ASN A 1 135 ? -9.377 27.713 43.649 1.00 31.14 135 ASN A C 1
ATOM 1110 O O . ASN A 1 135 ? -9.530 28.192 42.532 1.00 31.14 135 ASN A O 1
ATOM 1114 N N . ASN A 1 136 ? -10.018 26.625 44.082 1.00 30.50 136 ASN A N 1
ATOM 1115 C CA . ASN A 1 136 ? -11.404 26.220 43.829 1.00 30.50 136 ASN A CA 1
ATOM 1116 C C . ASN A 1 136 ? -12.271 27.180 42.989 1.00 30.50 136 ASN A C 1
ATOM 1118 O O . ASN A 1 136 ? -12.636 28.260 43.453 1.00 30.50 136 ASN A O 1
ATOM 1122 N N . VAL A 1 137 ? -12.794 26.667 41.874 1.00 27.00 137 VAL A N 1
ATOM 1123 C CA . VAL A 1 137 ? -14.158 26.976 41.428 1.00 27.00 137 VAL A CA 1
ATOM 1124 C C . VAL A 1 137 ? -14.904 25.656 41.263 1.00 27.00 137 VAL A C 1
ATOM 1126 O O . VAL A 1 137 ? -14.645 24.862 40.365 1.00 27.00 137 VAL A O 1
ATOM 1129 N N . LYS A 1 138 ? -15.823 25.423 42.199 1.00 34.31 138 LYS A N 1
ATOM 1130 C CA . LYS A 1 138 ? -16.871 24.410 42.134 1.00 34.31 138 LYS A CA 1
ATOM 1131 C C . LYS A 1 138 ? -17.991 24.995 41.279 1.00 34.31 138 LYS A C 1
ATOM 1133 O O . LYS A 1 138 ? -18.619 25.956 41.712 1.00 34.31 138 LYS A O 1
ATOM 1138 N N . VAL A 1 139 ? -18.264 24.411 40.117 1.00 28.41 139 VAL A N 1
ATOM 1139 C CA . VAL A 1 139 ? -19.556 24.587 39.444 1.00 28.41 139 VAL A CA 1
ATOM 1140 C C . VAL A 1 139 ? -20.125 23.209 39.149 1.00 28.41 139 VAL A C 1
ATOM 1142 O O . VAL A 1 139 ? -19.461 22.311 38.641 1.00 28.41 139 VAL A O 1
ATOM 1145 N N . THR A 1 140 ? -21.341 23.053 39.642 1.00 28.67 140 THR A N 1
ATOM 1146 C CA . THR A 1 140 ? -22.158 21.856 39.739 1.00 28.67 140 THR A CA 1
ATOM 1147 C C . THR A 1 140 ? -22.701 21.389 38.395 1.00 28.67 140 THR A C 1
ATOM 1149 O O . THR A 1 140 ? -22.859 22.171 37.463 1.00 28.67 140 THR A O 1
ATOM 1152 N N . ALA A 1 141 ? -23.035 20.099 38.371 1.00 42.53 141 ALA A N 1
ATOM 1153 C CA . ALA A 1 141 ? -23.743 19.375 37.329 1.00 42.53 141 ALA A CA 1
ATOM 1154 C C . ALA A 1 141 ? -24.868 20.176 36.654 1.00 42.53 141 ALA A C 1
ATOM 1156 O O . ALA A 1 141 ? -25.804 20.616 37.318 1.00 42.53 141 ALA A O 1
ATOM 1157 N N . THR A 1 142 ? -24.791 20.261 35.329 1.00 27.02 142 THR A N 1
ATOM 1158 C CA . THR A 1 142 ? -25.936 20.348 34.419 1.00 27.02 142 THR A CA 1
ATOM 1159 C C . THR A 1 142 ? -25.557 19.579 33.154 1.00 27.02 142 THR A C 1
ATOM 1161 O O . THR A 1 142 ? -24.450 19.717 32.632 1.00 27.02 142 THR A O 1
ATOM 1164 N N . ASP A 1 143 ? -26.437 18.679 32.723 1.00 47.34 143 ASP A N 1
ATOM 1165 C CA . ASP A 1 143 ? -26.330 17.954 31.461 1.00 47.34 143 ASP A CA 1
ATOM 1166 C C . ASP A 1 143 ? -26.509 18.935 30.293 1.00 47.34 143 ASP A C 1
ATOM 1168 O O . ASP A 1 143 ? -27.589 19.053 29.718 1.00 47.34 143 ASP A O 1
ATOM 1172 N N . ASP A 1 144 ? -25.455 19.674 29.946 1.00 38.41 144 ASP A N 1
ATOM 1173 C CA . ASP A 1 144 ? -25.538 20.678 28.890 1.00 38.41 144 ASP A CA 1
ATOM 1174 C C . ASP A 1 144 ? -25.328 20.047 27.506 1.00 38.41 144 ASP A C 1
ATOM 1176 O O . ASP A 1 144 ? -24.219 19.737 27.063 1.00 38.41 144 ASP A O 1
ATOM 1180 N N . LEU A 1 145 ? -26.447 19.896 26.795 1.00 52.44 145 LEU A N 1
ATOM 1181 C CA . LEU A 1 145 ? -26.589 19.600 25.362 1.00 52.44 145 LEU A CA 1
ATOM 1182 C C . LEU A 1 145 ? -26.089 20.755 24.458 1.00 52.44 145 LEU A C 1
ATOM 1184 O O . LEU A 1 145 ? -26.639 21.000 23.382 1.00 52.44 145 LEU A O 1
ATOM 1188 N N . THR A 1 146 ? -25.057 21.502 24.861 1.00 51.84 146 THR A N 1
ATOM 1189 C CA . THR A 1 146 ? -24.456 22.541 24.015 1.00 51.84 146 THR A CA 1
ATOM 1190 C C . THR A 1 146 ? -23.522 21.895 22.987 1.00 51.84 146 THR A C 1
ATOM 1192 O O . THR A 1 146 ? -22.771 20.965 23.284 1.00 51.84 146 THR A O 1
ATOM 1195 N N . ARG A 1 147 ? -23.561 22.379 21.738 1.00 55.19 147 ARG A N 1
ATOM 1196 C CA . ARG A 1 147 ? -22.741 21.874 20.616 1.00 55.19 147 ARG A CA 1
ATOM 1197 C C . ARG A 1 147 ? -21.248 21.767 20.971 1.00 55.19 147 ARG A C 1
ATOM 1199 O O . ARG A 1 147 ? -20.582 20.849 20.504 1.00 55.19 147 ARG A O 1
ATOM 1206 N N . GLU A 1 148 ? -20.752 22.672 21.808 1.00 59.31 148 GLU A N 1
ATOM 1207 C CA . GLU A 1 148 ? -19.366 22.706 22.287 1.00 59.31 148 GLU A CA 1
ATOM 1208 C C . GLU A 1 148 ? -19.064 21.595 23.307 1.00 59.31 148 GLU A C 1
ATOM 1210 O O . GLU A 1 148 ? -18.025 20.944 23.206 1.00 59.31 148 GLU A O 1
ATOM 1215 N N . GLY A 1 149 ? -19.993 21.292 24.222 1.00 68.12 149 GLY A N 1
ATOM 1216 C CA . GLY A 1 149 ? -19.851 20.195 25.187 1.00 68.12 149 GLY A CA 1
ATOM 1217 C C . GLY A 1 149 ? -19.885 18.804 24.542 1.00 68.12 149 GLY A C 1
ATOM 1218 O O . GLY A 1 149 ? -19.247 17.867 25.018 1.00 68.12 149 GLY A O 1
ATOM 1219 N N . VAL A 1 150 ? -20.596 18.653 23.423 1.00 69.38 150 VAL A N 1
ATOM 1220 C CA . VAL A 1 150 ? -20.584 17.410 22.631 1.00 69.38 150 VAL A CA 1
ATOM 1221 C C . VAL A 1 150 ? -19.248 17.247 21.896 1.00 69.38 150 VAL A C 1
ATOM 1223 O O . VAL A 1 150 ? -18.705 16.143 21.831 1.00 69.38 150 VAL A O 1
ATOM 1226 N N . GLN A 1 151 ? -18.689 18.343 21.375 1.00 73.06 151 GLN A N 1
ATOM 1227 C CA . GLN A 1 151 ? -17.394 18.336 20.693 1.00 73.06 151 GLN A CA 1
ATOM 1228 C C . GLN A 1 151 ? -16.226 18.051 21.642 1.00 73.06 151 GLN A C 1
ATOM 1230 O O . GLN A 1 151 ? -15.338 17.283 21.271 1.00 73.06 151 GLN A O 1
ATOM 1235 N N . SER A 1 152 ? -16.232 18.603 22.859 1.00 82.44 152 SER A N 1
ATOM 1236 C CA . SER A 1 152 ? -15.191 18.315 23.855 1.00 82.44 152 SER A CA 1
ATOM 1237 C C . SER A 1 152 ? -15.182 16.837 24.252 1.00 82.44 152 SER A C 1
ATOM 1239 O O . SER A 1 152 ? -14.136 16.198 24.186 1.00 82.44 152 SER A O 1
ATOM 1241 N N . LYS A 1 153 ? -16.358 16.248 24.516 1.00 82.50 153 LYS A N 1
ATOM 1242 C CA . LYS A 1 153 ? -16.499 14.808 24.804 1.00 82.50 153 LYS A CA 1
ATOM 1243 C C . LYS A 1 153 ? -15.975 13.924 23.670 1.00 82.50 153 LYS A C 1
ATOM 1245 O O . LYS A 1 153 ? -15.370 12.885 23.929 1.00 82.50 153 LYS A O 1
ATOM 1250 N N . PHE A 1 154 ? -16.210 14.318 22.417 1.00 83.00 154 PHE A N 1
ATOM 1251 C CA . PHE A 1 154 ? -15.676 13.594 21.264 1.00 83.00 154 PHE A CA 1
ATOM 1252 C C . PHE A 1 154 ? -14.150 13.708 21.182 1.00 83.00 154 PHE A C 1
ATOM 1254 O O . PHE A 1 154 ? -13.475 12.700 20.984 1.00 83.00 154 PHE A O 1
ATOM 1261 N N . HIS A 1 155 ? -13.601 14.909 21.380 1.00 82.94 155 HIS A N 1
ATOM 1262 C CA . HIS A 1 155 ? -12.156 15.125 21.358 1.00 82.94 155 HIS A CA 1
ATOM 1263 C C . HIS A 1 155 ? -11.441 14.359 22.483 1.00 82.94 155 HIS A C 1
ATOM 1265 O O . HIS A 1 155 ? -10.399 13.753 22.249 1.00 82.94 155 HIS A O 1
ATOM 1271 N N . ASP A 1 156 ? -12.042 14.286 23.673 1.00 88.12 156 ASP A N 1
ATOM 1272 C CA . ASP A 1 156 ? -11.535 13.475 24.784 1.00 88.12 156 ASP A CA 1
ATOM 1273 C C . ASP A 1 156 ? -11.486 11.980 24.435 1.00 88.12 156 ASP A C 1
ATOM 1275 O O . ASP A 1 156 ? -10.547 11.277 24.814 1.00 88.12 156 ASP A O 1
ATOM 1279 N N . LEU A 1 157 ? -12.488 11.473 23.708 1.00 86.06 157 LEU A N 1
ATOM 1280 C CA . LEU A 1 157 ? -12.494 10.094 23.213 1.00 86.06 157 LEU A CA 1
ATOM 1281 C C . LEU A 1 157 ? -11.448 9.873 22.117 1.00 86.06 157 LEU A C 1
ATOM 1283 O O . LEU A 1 157 ? -10.781 8.840 22.126 1.00 86.06 157 LEU A O 1
ATOM 1287 N N . GLU A 1 158 ? -11.287 10.827 21.201 1.00 86.75 158 GLU A N 1
ATOM 1288 C CA . GLU A 1 158 ? -10.257 10.774 20.160 1.00 86.75 158 GLU A CA 1
ATOM 1289 C C . GLU A 1 158 ? -8.858 10.721 20.794 1.00 86.75 158 GLU A C 1
ATOM 1291 O O . GLU A 1 158 ? -8.065 9.844 20.455 1.00 86.75 158 GLU A O 1
ATOM 1296 N N . ASN A 1 159 ? -8.586 11.556 21.800 1.00 87.88 159 ASN A N 1
ATOM 1297 C CA . ASN A 1 159 ? -7.316 11.544 22.530 1.00 87.88 159 ASN A CA 1
ATOM 1298 C C . ASN A 1 159 ? -7.065 10.192 23.216 1.00 87.88 159 ASN A C 1
ATOM 1300 O O . ASN A 1 159 ? -6.012 9.592 23.013 1.00 87.88 159 ASN A O 1
ATOM 1304 N N . LYS A 1 160 ? -8.070 9.637 23.909 1.00 86.56 160 LYS A N 1
ATOM 1305 C CA . LYS A 1 160 ? -7.976 8.300 24.529 1.00 86.56 160 LYS A CA 1
ATOM 1306 C C . LYS A 1 160 ? -7.696 7.180 23.527 1.00 86.56 160 LYS A C 1
ATOM 1308 O O . LYS A 1 160 ? -7.051 6.187 23.869 1.00 86.56 160 LYS A O 1
ATOM 1313 N N . LEU A 1 161 ? -8.211 7.304 22.304 1.00 85.38 161 LEU A N 1
ATOM 1314 C CA . LEU A 1 161 ? -8.003 6.320 21.244 1.00 85.38 161 LEU A CA 1
ATOM 1315 C C . LEU A 1 161 ? -6.557 6.348 20.734 1.00 85.38 161 LEU A C 1
ATOM 1317 O O . LEU A 1 161 ? -5.945 5.294 20.547 1.00 85.38 161 LEU A O 1
ATOM 1321 N N . TYR A 1 162 ? -6.014 7.550 20.541 1.00 78.81 162 TYR A N 1
ATOM 1322 C CA . TYR A 1 162 ? -4.671 7.764 20.003 1.00 78.81 162 TYR A CA 1
ATOM 1323 C C . TYR A 1 162 ? -3.572 7.855 21.074 1.00 78.81 162 TYR A C 1
ATOM 1325 O O . TYR A 1 162 ? -2.409 8.085 20.733 1.00 78.81 162 TYR A O 1
ATOM 1333 N N . ASP A 1 163 ? -3.900 7.618 22.347 1.00 81.56 163 ASP A N 1
ATOM 1334 C CA . ASP A 1 163 ? -2.939 7.637 23.446 1.00 81.56 163 ASP A CA 1
ATOM 1335 C C . ASP A 1 163 ? -1.737 6.725 23.166 1.00 81.56 163 ASP A C 1
ATOM 1337 O O . ASP A 1 163 ? -1.843 5.508 22.966 1.00 81.56 163 ASP A O 1
ATOM 1341 N N . LYS A 1 164 ? -0.545 7.329 23.211 1.00 66.06 164 LYS A N 1
ATOM 1342 C CA . LYS A 1 164 ? 0.739 6.663 22.950 1.00 66.06 164 LYS A CA 1
ATOM 1343 C C . LYS A 1 164 ? 1.079 5.577 23.976 1.00 66.06 164 LYS A C 1
ATOM 1345 O O . LYS A 1 164 ? 2.075 4.903 23.786 1.00 66.06 164 LYS A O 1
ATOM 1350 N N . GLY A 1 165 ? 0.303 5.400 25.045 1.00 59.69 165 GLY A N 1
ATOM 1351 C CA . GLY A 1 165 ? 0.481 4.318 26.022 1.00 59.69 165 GLY A CA 1
ATOM 1352 C C . GLY A 1 165 ? -0.163 2.986 25.615 1.00 59.69 165 GLY A C 1
ATOM 1353 O O . GLY A 1 165 ? 0.171 1.947 26.179 1.00 59.69 165 GLY A O 1
ATOM 1354 N N . ASN A 1 166 ? -1.055 2.984 24.619 1.00 59.59 166 ASN A N 1
ATOM 1355 C CA . ASN A 1 166 ? -1.757 1.780 24.171 1.00 59.59 166 ASN A CA 1
ATOM 1356 C C . ASN A 1 166 ? -0.820 0.950 23.280 1.00 59.59 166 ASN A C 1
ATOM 1358 O O . ASN A 1 166 ? -0.672 1.243 22.089 1.00 59.59 166 ASN A O 1
ATOM 1362 N N . HIS A 1 167 ? -0.095 -0.024 23.845 1.00 63.56 167 HIS A N 1
ATOM 1363 C CA . HIS A 1 167 ? 1.003 -0.681 23.128 1.00 63.56 167 HIS A CA 1
ATOM 1364 C C . HIS A 1 167 ? 0.909 -2.199 22.959 1.00 63.56 167 HIS A C 1
ATOM 1366 O O . HIS A 1 167 ? 0.723 -2.964 23.899 1.00 63.56 167 HIS A O 1
ATOM 1372 N N . LYS A 1 168 ? 1.245 -2.566 21.712 1.00 65.38 168 LYS A N 1
ATOM 1373 C CA . LYS A 1 168 ? 1.613 -3.872 21.150 1.00 65.38 168 LYS A 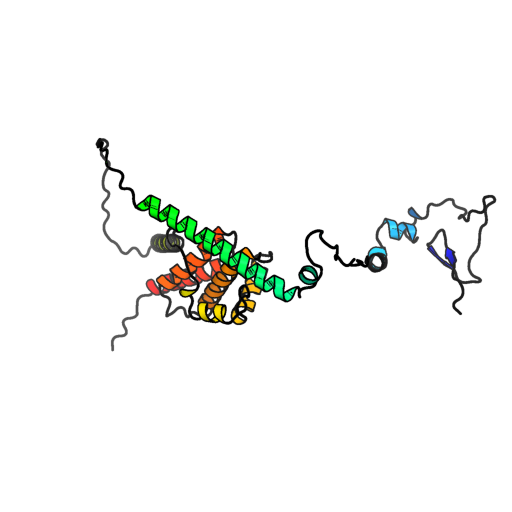CA 1
ATOM 1374 C C . LYS A 1 168 ? 0.441 -4.770 20.754 1.00 65.38 168 LYS A C 1
ATOM 1376 O O . LYS A 1 168 ? 0.211 -5.816 21.349 1.00 65.38 168 LYS A O 1
ATOM 1381 N N . VAL A 1 169 ? -0.202 -4.389 19.649 1.00 72.19 169 VAL A N 1
ATOM 1382 C CA . VAL A 1 169 ? -1.076 -5.288 18.887 1.00 72.19 169 VAL A CA 1
ATOM 1383 C C . VAL A 1 169 ? -0.233 -6.413 18.289 1.00 72.19 169 VAL A C 1
ATOM 1385 O O . VAL A 1 169 ? 0.767 -6.170 17.605 1.00 72.19 169 VAL A O 1
ATOM 1388 N N . LYS A 1 170 ? -0.612 -7.653 18.579 1.00 76.25 170 LYS A N 1
ATOM 1389 C CA . LYS A 1 170 ? 0.006 -8.876 18.059 1.00 76.25 170 LYS A CA 1
ATOM 1390 C C . LYS A 1 170 ? -0.926 -9.506 17.026 1.00 76.25 170 LYS A C 1
ATOM 1392 O O . LYS A 1 170 ? -2.132 -9.296 17.038 1.00 76.25 170 LYS A O 1
ATOM 1397 N N . CYS A 1 171 ? -0.394 -10.389 16.180 1.00 72.31 171 CYS A N 1
ATOM 1398 C CA . CYS A 1 171 ? -1.218 -11.136 15.219 1.00 72.31 171 CYS A CA 1
ATOM 1399 C C . CYS A 1 171 ? -2.312 -12.002 15.877 1.00 72.31 171 CYS A C 1
ATOM 1401 O O . CYS A 1 171 ? -3.246 -12.403 15.194 1.00 72.31 171 CYS A O 1
ATOM 1403 N N . LYS A 1 172 ? -2.193 -12.286 17.183 1.00 78.88 172 LYS A N 1
ATOM 1404 C CA . LYS A 1 172 ? -3.181 -13.031 17.978 1.00 78.88 172 LYS A CA 1
ATOM 1405 C C . LYS A 1 172 ? -4.484 -12.261 18.194 1.00 78.88 172 LYS A C 1
ATOM 1407 O O . LYS A 1 172 ? -5.520 -12.880 18.396 1.00 78.88 172 LYS A O 1
ATOM 1412 N N . ASP A 1 173 ? -4.426 -10.934 18.123 1.00 83.19 173 ASP A N 1
ATOM 1413 C CA . ASP A 1 173 ? -5.568 -10.055 18.396 1.00 83.19 173 ASP A CA 1
ATOM 1414 C C . ASP A 1 173 ? -6.541 -9.986 17.200 1.00 83.19 173 ASP A C 1
ATOM 1416 O O . ASP A 1 173 ? -7.638 -9.429 17.296 1.00 83.19 173 ASP A O 1
ATOM 1420 N N . PHE A 1 174 ? -6.139 -10.565 16.062 1.00 82.06 174 PHE A N 1
ATOM 1421 C CA . PHE A 1 174 ? -6.937 -10.685 14.849 1.00 82.06 174 PHE A CA 1
ATOM 1422 C C . PHE A 1 174 ? -7.369 -12.149 14.653 1.00 82.06 174 PHE A C 1
ATOM 1424 O O . PHE A 1 174 ? -6.515 -13.034 14.501 1.00 82.06 174 PHE A O 1
ATOM 1431 N N . PRO A 1 175 ? -8.681 -12.440 14.626 1.00 81.38 175 PRO A N 1
ATOM 1432 C CA . PRO A 1 175 ? -9.190 -13.796 14.522 1.00 81.38 175 PRO A CA 1
ATOM 1433 C C . PRO A 1 175 ? -8.801 -14.404 13.170 1.00 81.38 175 PRO A C 1
ATOM 1435 O O . PRO A 1 175 ? -8.967 -13.801 12.112 1.00 81.38 175 PRO A O 1
ATOM 1438 N N . GLY A 1 176 ? -8.241 -15.615 13.201 1.00 79.19 176 GLY A N 1
ATOM 1439 C CA . GLY A 1 176 ? -7.837 -16.353 11.999 1.00 79.19 176 GLY A CA 1
ATOM 1440 C C . GLY A 1 176 ? -6.562 -15.850 11.307 1.00 79.19 176 GLY A C 1
ATOM 1441 O O . GLY A 1 176 ? -6.043 -16.549 10.434 1.00 79.19 176 GLY A O 1
ATOM 1442 N N . LEU A 1 177 ? -5.999 -14.704 11.712 1.00 80.56 177 LEU A N 1
ATOM 1443 C CA . LEU A 1 177 ? -4.778 -14.162 11.108 1.00 80.56 177 LEU A CA 1
ATOM 1444 C C . LEU A 1 177 ? -3.556 -15.031 11.421 1.00 80.56 177 LEU A C 1
ATOM 1446 O O . LEU A 1 177 ? -2.772 -15.344 10.527 1.00 80.56 177 LEU A O 1
ATOM 1450 N N . GLU A 1 178 ? -3.412 -15.470 12.672 1.00 78.88 178 GLU A N 1
ATOM 1451 C CA . GLU A 1 178 ? -2.294 -16.328 13.082 1.00 78.88 178 GLU A CA 1
ATOM 1452 C C . GLU A 1 178 ? -2.300 -17.672 12.335 1.00 78.88 178 GLU A C 1
ATOM 1454 O O . GLU A 1 178 ? -1.254 -18.147 11.894 1.00 78.88 178 GLU A O 1
ATOM 1459 N N . LEU A 1 179 ? -3.479 -18.273 12.154 1.00 80.75 179 LEU A N 1
ATOM 1460 C CA . LEU A 1 179 ? -3.633 -19.543 11.445 1.00 80.75 179 LEU A CA 1
ATOM 1461 C C . LEU A 1 179 ? -3.344 -19.382 9.947 1.00 80.75 179 LEU A C 1
ATOM 1463 O O . LEU A 1 179 ? -2.636 -20.201 9.365 1.00 80.75 179 LEU A O 1
ATOM 1467 N N . ALA A 1 180 ? -3.810 -18.288 9.341 1.00 76.50 180 ALA A N 1
ATOM 1468 C CA . ALA A 1 180 ? -3.486 -17.966 7.957 1.00 76.50 180 ALA A CA 1
ATOM 1469 C C . ALA A 1 180 ? -1.975 -17.788 7.746 1.00 76.50 180 ALA A C 1
ATOM 1471 O O . ALA A 1 180 ? -1.422 -18.328 6.792 1.00 76.50 180 ALA A O 1
ATOM 1472 N N . LEU A 1 181 ? -1.287 -17.097 8.658 1.00 76.31 181 LEU A N 1
ATOM 1473 C CA . LEU A 1 181 ? 0.163 -16.899 8.578 1.00 76.31 181 LEU A CA 1
ATOM 1474 C C . LEU A 1 181 ? 0.967 -18.189 8.774 1.00 76.31 181 LEU A C 1
ATOM 1476 O O . LEU A 1 181 ? 2.047 -18.310 8.208 1.00 76.31 181 LEU A O 1
ATOM 1480 N N . LYS A 1 182 ? 0.450 -19.161 9.536 1.00 76.19 182 LYS A N 1
ATOM 1481 C CA . LYS A 1 182 ? 1.069 -20.492 9.666 1.00 76.19 182 LYS A CA 1
ATOM 1482 C C . LYS A 1 182 ? 0.953 -21.321 8.383 1.00 76.19 182 LYS A C 1
ATOM 1484 O O . LYS A 1 182 ? 1.859 -22.094 8.091 1.00 76.19 182 LYS A O 1
ATOM 1489 N N . ASN A 1 183 ? -0.139 -21.153 7.634 1.00 74.06 183 ASN A N 1
ATOM 1490 C CA . ASN A 1 183 ? -0.407 -21.896 6.397 1.00 74.06 183 ASN A CA 1
ATOM 1491 C C . ASN A 1 183 ? 0.250 -21.272 5.156 1.00 74.06 183 ASN A C 1
ATOM 1493 O O . ASN A 1 183 ? 0.460 -21.960 4.160 1.00 74.06 183 ASN A O 1
ATOM 1497 N N . THR A 1 184 ? 0.548 -19.974 5.199 1.00 64.44 184 THR A N 1
ATOM 1498 C CA . THR A 1 184 ? 1.196 -19.250 4.096 1.00 64.44 184 THR A CA 1
ATOM 1499 C C . THR A 1 184 ? 2.719 -19.377 4.226 1.00 64.44 184 THR A C 1
ATOM 1501 O O . THR A 1 184 ? 3.238 -19.517 5.336 1.00 64.44 184 THR A O 1
ATOM 1504 N N . ALA A 1 185 ? 3.463 -19.333 3.116 1.00 61.78 185 ALA A N 1
ATOM 1505 C CA . ALA A 1 185 ? 4.922 -19.289 3.180 1.00 61.78 185 ALA A CA 1
ATOM 1506 C C . ALA A 1 185 ? 5.365 -18.103 4.056 1.00 61.78 185 ALA A C 1
ATOM 1508 O O . ALA A 1 185 ? 4.811 -17.004 3.963 1.00 61.78 185 ALA A O 1
ATOM 1509 N N . ARG A 1 186 ? 6.344 -18.331 4.944 1.00 49.78 186 ARG A N 1
ATOM 1510 C CA . ARG A 1 186 ? 6.855 -17.294 5.850 1.00 49.78 186 ARG A CA 1
ATOM 1511 C C . ARG A 1 186 ? 7.221 -16.065 5.003 1.00 49.78 186 ARG A C 1
ATOM 1513 O O . ARG A 1 186 ? 7.966 -16.223 4.040 1.00 49.78 186 ARG A O 1
ATOM 1520 N N . TRP A 1 187 ? 6.696 -14.889 5.366 1.00 52.62 187 TRP A N 1
ATOM 1521 C CA . TRP A 1 187 ? 6.858 -13.590 4.676 1.00 52.62 187 TRP A CA 1
ATOM 1522 C C . TRP A 1 187 ? 5.902 -13.271 3.508 1.00 52.62 187 TRP A C 1
ATOM 1524 O O . TRP A 1 187 ? 6.049 -12.212 2.899 1.00 52.62 187 TRP A O 1
ATOM 1534 N N . GLU A 1 188 ? 4.894 -14.100 3.221 1.00 71.12 188 GLU A N 1
ATOM 1535 C CA . GLU A 1 188 ? 3.835 -13.763 2.257 1.00 71.12 188 GLU A CA 1
ATOM 1536 C C . GLU A 1 188 ? 2.554 -13.255 2.936 1.00 71.12 188 GLU A C 1
ATOM 1538 O O . GLU A 1 188 ? 2.115 -13.768 3.967 1.00 71.12 188 GLU A O 1
ATOM 1543 N N . ILE A 1 189 ? 1.929 -12.240 2.328 1.00 74.00 189 ILE A N 1
ATOM 1544 C CA . ILE A 1 189 ? 0.623 -11.733 2.760 1.00 74.00 189 ILE A CA 1
ATOM 1545 C C . ILE A 1 189 ? -0.442 -12.779 2.389 1.00 74.00 189 ILE A C 1
ATOM 1547 O O . ILE A 1 189 ? -0.513 -13.156 1.214 1.00 74.00 189 ILE A O 1
ATOM 1551 N N . PRO A 1 190 ? -1.302 -13.210 3.335 1.00 81.00 190 PRO A N 1
ATOM 1552 C CA . PRO A 1 190 ? -2.379 -14.154 3.055 1.00 81.00 190 PRO A CA 1
ATOM 1553 C C . PRO A 1 190 ? -3.238 -13.736 1.857 1.00 81.00 190 PRO A C 1
ATOM 1555 O O . PRO A 1 190 ? -3.546 -12.554 1.681 1.00 81.00 190 PRO A O 1
ATOM 1558 N N . GLU A 1 191 ? -3.683 -14.709 1.059 1.00 83.50 191 GLU A N 1
ATOM 1559 C CA . GLU A 1 191 ? -4.365 -14.458 -0.220 1.00 83.50 191 GLU A CA 1
ATOM 1560 C C . GLU A 1 191 ? -5.594 -13.541 -0.078 1.00 83.50 191 GLU A C 1
ATOM 1562 O O . GLU A 1 191 ? -5.801 -12.638 -0.889 1.00 83.50 191 GLU A O 1
ATOM 1567 N N . TYR A 1 192 ? -6.345 -13.678 1.019 1.00 84.25 192 TYR A N 1
ATOM 1568 C CA . TYR A 1 192 ? -7.518 -12.848 1.307 1.00 84.25 192 TYR A CA 1
ATOM 1569 C C . TYR A 1 192 ? -7.196 -11.388 1.681 1.00 84.25 192 TYR A C 1
ATOM 1571 O O . TYR A 1 192 ? -8.078 -10.535 1.594 1.00 84.25 192 TYR A O 1
ATOM 1579 N N . LEU A 1 193 ? -5.966 -11.082 2.112 1.00 86.06 193 LEU A N 1
ATOM 1580 C CA . LEU A 1 193 ? -5.514 -9.717 2.425 1.00 86.06 193 LEU A CA 1
ATOM 1581 C C . LEU A 1 193 ? -4.832 -9.043 1.238 1.00 86.06 193 LEU A C 1
ATOM 1583 O O . LEU A 1 193 ? -4.661 -7.825 1.238 1.00 86.06 193 LEU A O 1
ATOM 1587 N N . LYS A 1 194 ? -4.471 -9.806 0.206 1.00 87.12 194 LYS A N 1
ATOM 1588 C CA . LYS A 1 194 ? -3.705 -9.320 -0.945 1.00 87.12 194 LYS A CA 1
ATOM 1589 C C . LYS A 1 194 ? -4.403 -8.176 -1.688 1.00 87.12 194 LYS A C 1
ATOM 1591 O O . LYS A 1 194 ? -3.751 -7.225 -2.111 1.00 87.12 194 LYS A O 1
ATOM 1596 N N . SER A 1 195 ? -5.730 -8.225 -1.804 1.00 86.94 195 SER A N 1
ATOM 1597 C CA . SER A 1 195 ? -6.530 -7.156 -2.421 1.00 86.94 195 SER A CA 1
ATOM 1598 C C . SER A 1 195 ? -6.451 -5.841 -1.636 1.00 86.94 195 SER A C 1
ATOM 1600 O O . SER A 1 195 ? -6.329 -4.766 -2.227 1.00 86.94 195 SER A O 1
ATOM 1602 N N . ILE A 1 196 ? -6.466 -5.927 -0.304 1.00 88.44 196 ILE A N 1
ATOM 1603 C CA . ILE A 1 196 ? -6.339 -4.786 0.606 1.00 88.44 196 ILE A CA 1
ATOM 1604 C C . ILE A 1 196 ? -4.899 -4.271 0.591 1.00 88.44 196 ILE A C 1
ATOM 1606 O O . ILE A 1 196 ? -4.700 -3.064 0.507 1.00 88.44 196 ILE A O 1
ATOM 1610 N N . ALA A 1 197 ? -3.905 -5.158 0.558 1.00 86.25 197 ALA A N 1
ATOM 1611 C CA . ALA A 1 197 ? -2.496 -4.787 0.457 1.00 86.25 197 ALA A CA 1
ATOM 1612 C C . ALA A 1 197 ? -2.215 -3.947 -0.800 1.00 86.25 197 ALA A C 1
ATOM 1614 O O . ALA A 1 197 ? -1.657 -2.854 -0.699 1.00 86.25 197 ALA A O 1
ATOM 1615 N N . ILE A 1 198 ? -2.715 -4.375 -1.964 1.00 86.06 198 ILE A N 1
ATOM 1616 C CA . ILE A 1 198 ? -2.602 -3.607 -3.215 1.00 86.06 198 ILE A CA 1
ATOM 1617 C C . ILE A 1 198 ? -3.290 -2.238 -3.090 1.00 86.06 198 ILE A C 1
ATOM 1619 O O . ILE A 1 198 ? -2.789 -1.237 -3.605 1.00 86.06 198 ILE A O 1
ATOM 1623 N N . LEU A 1 199 ? -4.443 -2.173 -2.417 1.00 85.19 199 LEU A N 1
ATOM 1624 C CA . LEU A 1 199 ? -5.139 -0.909 -2.174 1.00 85.19 199 LEU A CA 1
ATOM 1625 C C . LEU A 1 199 ? -4.313 0.026 -1.276 1.00 85.19 19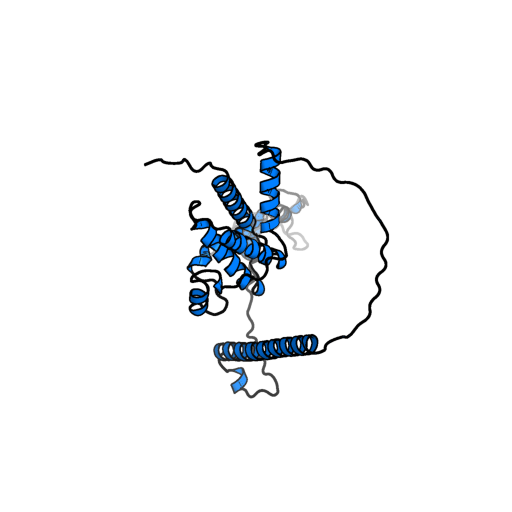9 LEU A C 1
ATOM 1627 O O . LEU A 1 199 ? -4.204 1.211 -1.583 1.00 85.19 199 LEU A O 1
ATOM 1631 N N . THR A 1 200 ? -3.694 -0.501 -0.217 1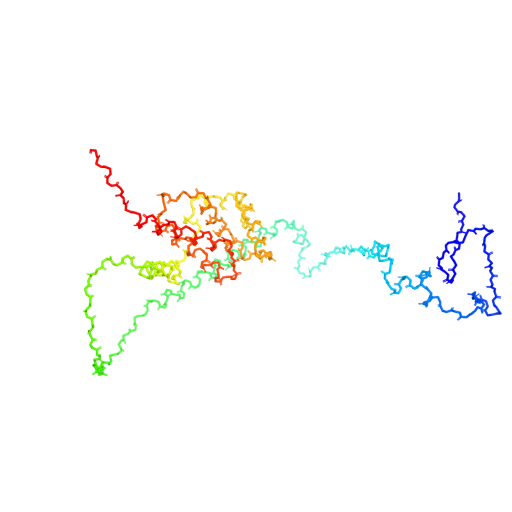.00 86.69 200 THR A N 1
ATOM 1632 C CA . THR A 1 200 ? -2.833 0.287 0.682 1.00 86.69 200 THR A CA 1
ATOM 1633 C C . THR A 1 200 ? -1.585 0.815 -0.025 1.00 86.69 200 THR A C 1
ATOM 1635 O O . THR A 1 200 ? -1.211 1.966 0.173 1.00 86.69 200 THR A O 1
ATOM 1638 N N . GLU A 1 201 ? -0.975 0.029 -0.912 1.00 85.75 201 GLU A N 1
ATOM 1639 C CA . GLU A 1 201 ? 0.181 0.468 -1.705 1.00 85.75 201 GLU A CA 1
ATOM 1640 C C . GLU A 1 201 ? -0.187 1.585 -2.689 1.00 85.75 201 GLU A C 1
ATOM 1642 O O . GLU A 1 201 ? 0.576 2.539 -2.860 1.00 85.75 201 GLU A O 1
ATOM 1647 N N . LYS A 1 202 ? -1.381 1.508 -3.294 1.00 86.75 202 LYS A N 1
ATOM 1648 C CA . LYS A 1 202 ? -1.905 2.573 -4.163 1.00 86.75 202 LYS A CA 1
ATOM 1649 C C . LYS A 1 202 ? -2.128 3.883 -3.407 1.00 86.75 202 LYS A C 1
ATOM 1651 O O . LYS A 1 202 ? -1.766 4.927 -3.939 1.00 86.75 202 LYS A O 1
ATOM 1656 N N . ASP A 1 203 ? -2.689 3.829 -2.197 1.00 80.56 203 ASP A N 1
ATOM 1657 C CA . ASP A 1 203 ? -2.933 5.018 -1.358 1.00 80.56 203 ASP A CA 1
ATOM 1658 C C . ASP A 1 203 ? -1.618 5.668 -0.895 1.00 80.56 203 ASP A C 1
ATOM 1660 O O . ASP A 1 203 ? -1.477 6.890 -0.893 1.00 80.56 203 ASP A O 1
ATOM 1664 N N . ARG A 1 204 ? -0.607 4.847 -0.578 1.00 78.06 204 ARG A N 1
ATOM 1665 C CA . ARG A 1 204 ? 0.728 5.321 -0.173 1.00 78.06 204 ARG A CA 1
ATOM 1666 C C . ARG A 1 204 ? 1.550 5.891 -1.329 1.00 78.06 204 ARG A C 1
ATOM 1668 O O . ARG A 1 204 ? 2.449 6.698 -1.097 1.00 78.06 204 ARG A O 1
ATOM 1675 N N . GLY A 1 205 ? 1.318 5.423 -2.557 1.00 79.88 205 GLY A N 1
ATOM 1676 C CA . GLY A 1 205 ? 2.144 5.764 -3.720 1.00 79.88 205 GLY A CA 1
ATOM 1677 C C . GLY A 1 205 ? 3.590 5.250 -3.629 1.00 79.88 205 GLY A C 1
ATOM 1678 O O . GLY A 1 205 ? 4.452 5.711 -4.378 1.00 79.88 205 GLY A O 1
ATOM 1679 N N . LYS A 1 206 ? 3.869 4.311 -2.712 1.00 77.62 206 LYS A N 1
ATOM 1680 C CA . LYS A 1 206 ? 5.181 3.688 -2.475 1.00 77.62 206 LYS A CA 1
ATOM 1681 C C . LYS A 1 206 ? 5.018 2.173 -2.347 1.00 77.62 206 LYS A C 1
ATOM 1683 O O . LYS A 1 206 ? 4.045 1.711 -1.758 1.00 77.62 206 LYS A O 1
ATOM 1688 N N . ALA A 1 207 ? 5.983 1.418 -2.873 1.00 71.06 207 ALA A N 1
ATOM 1689 C CA . ALA A 1 207 ? 6.040 -0.028 -2.671 1.00 71.06 207 ALA A CA 1
ATOM 1690 C C . ALA A 1 207 ? 6.457 -0.344 -1.228 1.00 71.06 207 ALA A C 1
ATOM 1692 O O . ALA A 1 207 ? 7.329 0.332 -0.678 1.00 71.06 207 ALA A O 1
ATOM 1693 N N . THR A 1 208 ? 5.839 -1.357 -0.622 1.00 70.25 208 THR A N 1
ATOM 1694 C CA . THR A 1 208 ? 6.183 -1.774 0.739 1.00 70.25 208 THR A CA 1
ATOM 1695 C C . THR A 1 208 ? 7.531 -2.495 0.750 1.00 70.25 208 THR A C 1
ATOM 1697 O O . THR A 1 208 ? 7.765 -3.419 -0.028 1.00 70.25 208 THR A O 1
ATOM 1700 N N . GLU A 1 209 ? 8.432 -2.066 1.633 1.00 70.88 209 GLU A N 1
ATOM 1701 C CA . GLU A 1 209 ? 9.732 -2.709 1.834 1.00 70.88 209 GLU A CA 1
ATOM 1702 C C . GLU A 1 209 ? 9.598 -4.019 2.627 1.00 70.88 209 GLU A C 1
ATOM 1704 O O . GLU A 1 209 ? 8.651 -4.203 3.389 1.00 70.88 209 GLU A O 1
ATOM 1709 N N . PHE A 1 210 ? 10.581 -4.918 2.505 1.00 64.50 210 PHE A N 1
ATOM 1710 C CA . PHE A 1 210 ? 10.550 -6.254 3.119 1.00 64.50 210 PHE A CA 1
ATOM 1711 C C . PHE A 1 210 ? 10.292 -6.229 4.639 1.00 64.50 210 PHE A C 1
ATOM 1713 O O . PHE A 1 210 ? 9.527 -7.038 5.159 1.00 64.50 210 PHE A O 1
ATOM 1720 N N . TYR A 1 211 ? 10.856 -5.249 5.351 1.00 65.06 211 TYR A N 1
ATOM 1721 C CA . TYR A 1 211 ? 10.670 -5.085 6.799 1.00 65.06 211 TYR A CA 1
ATOM 1722 C C . TYR A 1 211 ? 9.272 -4.578 7.188 1.00 65.06 211 TYR A C 1
ATOM 1724 O O . TYR A 1 211 ? 8.818 -4.800 8.310 1.00 65.06 211 TYR A O 1
ATOM 1732 N N . GLN A 1 212 ? 8.564 -3.927 6.263 1.00 72.50 212 GLN A N 1
ATOM 1733 C CA . GLN A 1 212 ? 7.229 -3.375 6.493 1.00 72.50 212 GLN A CA 1
ATOM 1734 C C . GLN A 1 212 ? 6.108 -4.391 6.219 1.00 72.50 212 GLN A C 1
ATOM 1736 O O . GLN A 1 212 ? 4.957 -4.100 6.529 1.00 72.50 212 GLN A O 1
ATOM 1741 N N . ILE A 1 213 ? 6.407 -5.592 5.705 1.00 77.62 213 ILE A N 1
ATOM 1742 C CA . ILE A 1 213 ? 5.395 -6.609 5.352 1.00 77.62 213 ILE A CA 1
ATOM 1743 C C . ILE A 1 213 ? 4.557 -7.034 6.567 1.00 77.62 213 ILE A C 1
ATOM 1745 O O . ILE A 1 213 ? 3.337 -7.171 6.467 1.00 77.62 213 ILE A O 1
ATOM 1749 N N . ASN A 1 214 ? 5.178 -7.195 7.739 1.00 78.75 214 ASN A N 1
ATOM 1750 C CA . ASN A 1 214 ? 4.461 -7.572 8.963 1.00 78.75 214 ASN A CA 1
ATOM 1751 C C . ASN A 1 214 ? 3.478 -6.477 9.402 1.00 78.75 214 ASN A C 1
ATOM 1753 O O . ASN A 1 214 ? 2.343 -6.764 9.778 1.00 78.75 214 ASN A O 1
ATOM 1757 N N . ILE A 1 215 ? 3.898 -5.216 9.295 1.00 82.62 215 ILE A N 1
ATOM 1758 C CA . ILE A 1 215 ? 3.074 -4.049 9.623 1.00 82.62 215 ILE A CA 1
ATOM 1759 C C . ILE A 1 215 ? 1.946 -3.917 8.602 1.00 82.62 215 ILE A C 1
ATOM 1761 O O . ILE A 1 215 ? 0.789 -3.789 8.985 1.00 82.62 215 ILE A O 1
ATOM 1765 N N . GLN A 1 216 ? 2.261 -4.043 7.310 1.00 84.31 216 GLN A N 1
ATOM 1766 C CA . GLN A 1 216 ? 1.276 -4.048 6.232 1.00 84.31 216 GLN A CA 1
ATOM 1767 C C . GLN A 1 216 ? 0.233 -5.143 6.446 1.00 84.31 216 GLN A C 1
ATOM 1769 O O . GLN A 1 216 ? -0.953 -4.892 6.265 1.00 84.31 216 GLN A O 1
ATOM 1774 N N . THR A 1 217 ? 0.644 -6.333 6.879 1.00 86.31 217 THR A N 1
ATOM 1775 C CA . THR A 1 217 ? -0.268 -7.448 7.158 1.00 86.31 217 THR A CA 1
ATOM 1776 C C . THR A 1 217 ? -1.216 -7.125 8.313 1.00 86.31 217 THR A C 1
ATOM 1778 O O . THR A 1 217 ? -2.422 -7.331 8.176 1.00 86.31 217 THR A O 1
ATOM 1781 N N . LEU A 1 218 ? -0.704 -6.566 9.415 1.00 86.25 218 LEU A N 1
ATOM 1782 C CA . LEU A 1 218 ? -1.522 -6.135 10.557 1.00 86.25 218 LEU A CA 1
ATOM 1783 C C . LEU A 1 218 ? -2.501 -5.021 10.168 1.00 86.25 218 LEU A C 1
ATOM 1785 O O . LEU A 1 218 ? -3.686 -5.100 10.484 1.00 86.25 218 LEU A O 1
ATOM 1789 N N . VAL A 1 219 ? -2.034 -4.019 9.422 1.00 90.12 219 VAL A N 1
ATOM 1790 C CA . VAL A 1 219 ? -2.879 -2.924 8.928 1.00 90.12 219 VAL A CA 1
ATOM 1791 C C . VAL A 1 219 ? -3.946 -3.451 7.966 1.00 90.12 219 VAL A C 1
ATOM 1793 O O . VAL A 1 219 ? -5.105 -3.061 8.065 1.00 90.12 219 VAL A O 1
ATOM 1796 N N . CYS A 1 220 ? -3.604 -4.385 7.074 1.00 90.38 220 CYS A N 1
ATOM 1797 C CA . CYS A 1 220 ? -4.575 -5.008 6.173 1.00 90.38 220 CYS A CA 1
ATOM 1798 C C . CYS A 1 220 ? -5.626 -5.822 6.934 1.00 90.38 220 CYS A C 1
ATOM 1800 O O . CYS A 1 220 ? -6.799 -5.771 6.569 1.00 90.38 220 CYS A O 1
ATOM 1802 N N . ALA A 1 221 ? -5.227 -6.544 7.983 1.00 89.94 221 ALA A N 1
ATOM 1803 C CA . ALA A 1 221 ? -6.153 -7.274 8.841 1.00 89.94 221 ALA A CA 1
ATOM 1804 C C . ALA A 1 221 ? -7.114 -6.322 9.569 1.00 89.94 221 ALA A C 1
ATOM 1806 O O . ALA A 1 221 ? -8.323 -6.540 9.528 1.00 89.94 221 ALA A O 1
ATOM 1807 N N . ALA A 1 222 ? -6.604 -5.223 10.134 1.00 92.06 222 ALA A N 1
ATOM 1808 C CA . ALA A 1 222 ? -7.429 -4.195 10.767 1.00 92.06 222 ALA A CA 1
ATOM 1809 C C . ALA A 1 222 ? -8.404 -3.540 9.780 1.00 92.06 222 ALA A C 1
ATOM 1811 O O . ALA A 1 222 ? -9.589 -3.430 10.071 1.00 92.06 222 ALA A O 1
ATOM 1812 N N . ILE A 1 223 ? -7.941 -3.167 8.583 1.00 92.12 223 ILE A N 1
ATOM 1813 C CA . ILE A 1 223 ? -8.803 -2.590 7.539 1.00 92.12 223 ILE A CA 1
ATOM 1814 C C . ILE A 1 223 ? -9.885 -3.580 7.107 1.00 92.12 223 ILE A C 1
ATOM 1816 O O . ILE A 1 223 ? -11.010 -3.170 6.817 1.00 92.12 223 ILE A O 1
ATOM 1820 N N . LYS A 1 224 ? -9.544 -4.869 7.012 1.00 91.19 224 LYS A N 1
ATOM 1821 C CA . LYS A 1 224 ? -10.515 -5.905 6.669 1.00 91.19 224 LYS A CA 1
ATOM 1822 C C . LYS A 1 224 ? -11.600 -5.987 7.732 1.00 91.19 224 LYS A C 1
ATOM 1824 O O . LYS A 1 224 ? -12.767 -5.867 7.386 1.00 91.19 224 LYS A O 1
ATOM 1829 N N . GLU A 1 225 ? -11.203 -6.106 8.998 1.00 90.56 225 GLU A N 1
ATOM 1830 C CA . GLU A 1 225 ? -12.140 -6.071 10.117 1.00 90.56 225 GLU A CA 1
ATOM 1831 C C . GLU A 1 225 ? -13.032 -4.830 10.031 1.00 90.56 225 GLU A C 1
ATOM 1833 O O . GLU A 1 225 ? -14.240 -4.979 9.902 1.00 90.56 225 GLU A O 1
ATOM 1838 N N . MET A 1 226 ? -12.466 -3.619 9.989 1.00 89.88 226 MET A N 1
ATOM 1839 C CA . MET A 1 226 ? -13.242 -2.371 9.909 1.00 89.88 226 MET A CA 1
ATOM 1840 C C . MET A 1 226 ? -14.310 -2.393 8.800 1.00 89.88 226 MET A C 1
ATOM 1842 O O . MET A 1 226 ? -15.417 -1.900 8.994 1.00 89.88 226 MET A O 1
ATOM 1846 N N . LYS A 1 227 ? -13.997 -2.968 7.631 1.00 88.00 227 LYS A N 1
ATOM 1847 C CA . LYS A 1 227 ? -14.952 -3.088 6.518 1.00 88.00 227 LYS A CA 1
ATOM 1848 C C . LYS A 1 227 ? -16.045 -4.126 6.763 1.00 88.00 227 LYS A C 1
ATOM 1850 O O . LYS A 1 227 ? -17.161 -3.919 6.294 1.00 88.00 227 LYS A O 1
ATOM 1855 N N . ASP A 1 228 ? -15.712 -5.216 7.444 1.00 85.06 228 ASP A N 1
ATOM 1856 C CA . ASP A 1 228 ? -16.619 -6.331 7.710 1.00 85.06 228 ASP A CA 1
ATOM 1857 C C . ASP A 1 228 ? -17.539 -6.053 8.927 1.00 85.06 228 ASP A C 1
ATOM 1859 O O . ASP A 1 228 ? -18.582 -6.691 9.062 1.00 85.06 228 ASP A O 1
ATOM 1863 N N . PHE A 1 229 ? -17.201 -5.089 9.797 1.00 80.94 229 PHE A N 1
ATOM 1864 C CA . PHE A 1 229 ? -17.965 -4.772 11.014 1.00 80.94 229 PHE A CA 1
ATOM 1865 C C . PHE A 1 229 ? -19.241 -3.935 10.772 1.00 80.94 229 PHE A C 1
ATOM 1867 O O . PHE A 1 229 ? -19.215 -2.859 10.164 1.00 80.94 229 PHE A O 1
ATOM 1874 N N . SER A 1 230 ? -20.361 -4.383 11.353 1.00 72.12 230 SER A N 1
ATOM 1875 C CA . SER A 1 230 ? -21.615 -3.631 11.512 1.00 72.12 230 SER A CA 1
ATOM 1876 C C . SER A 1 230 ? -21.526 -2.625 12.665 1.00 72.12 230 SER A C 1
ATOM 1878 O O . SER A 1 230 ? -20.982 -2.908 13.727 1.00 72.12 230 SER A O 1
ATOM 1880 N N . VAL A 1 231 ? -22.127 -1.443 12.493 1.00 64.50 231 VAL A N 1
ATOM 1881 C CA . VAL A 1 231 ? -22.116 -0.354 13.496 1.00 64.50 231 VAL A CA 1
ATOM 1882 C C . VAL A 1 231 ? -22.768 -0.754 14.835 1.00 64.50 231 VAL A C 1
ATOM 1884 O O . VAL A 1 231 ? -22.458 -0.155 15.859 1.00 64.50 231 V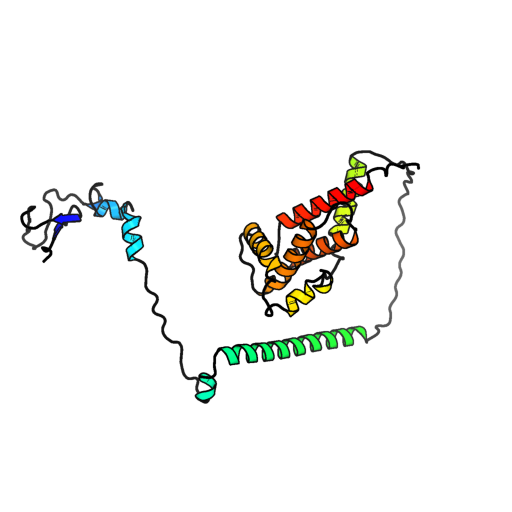AL A O 1
ATOM 1887 N N . GLY A 1 232 ? -23.655 -1.756 14.841 1.00 62.44 232 GLY A N 1
ATOM 1888 C CA . GLY A 1 232 ? -24.419 -2.177 16.023 1.00 62.44 232 GLY A CA 1
ATOM 1889 C C . GLY A 1 232 ? -23.631 -2.956 17.081 1.00 62.44 232 GLY A C 1
ATOM 1890 O O . GLY A 1 232 ? -24.007 -2.909 18.247 1.00 62.44 232 GLY A O 1
ATOM 1891 N N . ASP A 1 233 ? -22.530 -3.608 16.701 1.00 68.81 233 ASP A N 1
ATOM 1892 C CA . ASP A 1 233 ? -21.766 -4.522 17.570 1.00 68.81 233 ASP A CA 1
ATOM 1893 C C . ASP A 1 233 ? -20.397 -3.942 17.974 1.00 68.81 233 ASP A C 1
ATOM 1895 O O . ASP A 1 233 ? -19.485 -4.663 18.379 1.00 68.81 233 ASP A O 1
ATOM 1899 N N . LEU A 1 234 ? -20.219 -2.628 17.807 1.00 78.69 234 LEU A N 1
ATOM 1900 C CA . LEU A 1 234 ? -18.930 -1.961 17.957 1.00 78.69 234 LEU A CA 1
ATOM 1901 C C . LEU A 1 234 ? -18.566 -1.765 19.437 1.00 78.69 234 LEU A C 1
ATOM 1903 O O . LEU A 1 234 ? -19.152 -0.932 20.128 1.00 78.69 234 LEU A O 1
ATOM 1907 N N . ASP A 1 235 ? -17.556 -2.504 19.895 1.00 85.94 235 ASP A N 1
ATOM 1908 C CA . ASP A 1 235 ? -17.008 -2.412 21.250 1.00 85.94 235 ASP A CA 1
ATOM 1909 C C . ASP A 1 235 ? -15.780 -1.482 21.325 1.00 85.94 235 ASP A C 1
ATOM 1911 O O . ASP A 1 235 ? -14.979 -1.386 20.389 1.00 85.94 235 ASP A O 1
ATOM 1915 N N . TRP A 1 236 ? -15.594 -0.803 22.457 1.00 87.06 236 TRP A N 1
ATOM 1916 C CA . TRP A 1 236 ? -14.501 0.153 22.650 1.00 87.06 236 TRP A CA 1
ATOM 1917 C C . TRP A 1 236 ? -13.117 -0.501 22.570 1.00 87.06 236 TRP A C 1
ATOM 1919 O O . TRP A 1 236 ? -12.179 0.114 22.051 1.00 87.06 236 TRP A O 1
ATOM 1929 N N . ASP A 1 237 ? -12.978 -1.752 23.017 1.00 87.00 237 ASP A N 1
ATOM 1930 C CA . ASP A 1 237 ? -11.694 -2.454 22.961 1.00 87.00 237 ASP A CA 1
ATOM 1931 C C . ASP A 1 237 ? -11.314 -2.827 21.521 1.00 87.00 237 ASP A C 1
ATOM 1933 O O . ASP A 1 237 ? -10.137 -2.764 21.151 1.00 87.00 237 ASP A O 1
ATOM 1937 N N . THR A 1 238 ? -12.299 -3.096 20.657 1.00 88.31 238 THR A N 1
ATOM 1938 C CA . THR A 1 238 ? -12.053 -3.287 19.215 1.00 88.31 238 THR A CA 1
ATOM 1939 C C . THR A 1 238 ? -11.573 -2.002 18.544 1.00 88.31 238 THR A C 1
ATOM 1941 O O . THR A 1 238 ? -10.627 -2.030 17.753 1.00 88.31 238 THR A O 1
ATOM 1944 N N . LEU A 1 239 ? -12.139 -0.855 18.929 1.00 89.06 239 LEU A N 1
ATOM 1945 C CA . LEU A 1 239 ? -11.712 0.444 18.420 1.00 89.06 239 LEU A CA 1
ATOM 1946 C C . LEU A 1 239 ? -10.282 0.768 18.874 1.00 89.06 239 LEU A C 1
ATOM 1948 O O . LEU A 1 239 ? -9.446 1.143 18.050 1.00 89.06 239 LEU A O 1
ATOM 1952 N N . LYS A 1 240 ? -9.963 0.535 20.156 1.00 88.44 240 LYS A N 1
ATOM 1953 C CA . LYS A 1 240 ? -8.597 0.648 20.695 1.00 88.44 240 LYS A CA 1
ATOM 1954 C C . LYS A 1 240 ? -7.607 -0.251 19.965 1.00 88.44 240 LYS A C 1
ATOM 1956 O O . LYS A 1 240 ? -6.508 0.203 19.651 1.00 88.44 240 LYS A O 1
ATOM 1961 N N . LYS A 1 241 ? -7.983 -1.497 19.662 1.00 89.44 241 LYS A N 1
ATOM 1962 C CA . LYS A 1 241 ? -7.155 -2.430 18.881 1.00 89.44 241 LYS A CA 1
ATOM 1963 C C . LYS A 1 241 ? -6.798 -1.834 17.519 1.00 89.44 241 LYS A C 1
ATOM 1965 O O . LYS A 1 241 ? -5.632 -1.839 17.116 1.00 89.44 241 LYS A O 1
ATOM 1970 N N . TRP A 1 242 ? -7.780 -1.281 16.816 1.00 90.94 242 TRP A N 1
ATOM 1971 C CA . TRP A 1 242 ? -7.556 -0.641 15.523 1.00 90.94 242 TRP A CA 1
ATOM 1972 C C . TRP A 1 242 ? -6.703 0.626 15.622 1.00 90.94 242 TRP A C 1
ATOM 1974 O O . TRP A 1 242 ? -5.749 0.766 14.856 1.00 90.94 242 TRP A O 1
ATOM 1984 N N . GLY A 1 243 ? -6.982 1.498 16.595 1.00 89.25 243 GLY A N 1
ATOM 1985 C CA . GLY A 1 243 ? -6.185 2.702 16.857 1.00 89.25 243 GLY A CA 1
ATOM 1986 C C . GLY A 1 243 ? -4.728 2.375 17.180 1.00 89.25 243 GLY A C 1
ATOM 1987 O O . GLY A 1 243 ? -3.813 2.930 16.574 1.00 89.25 243 GLY A O 1
ATOM 1988 N N . ALA A 1 244 ? -4.494 1.384 18.042 1.00 88.56 244 ALA A N 1
ATOM 1989 C CA . ALA A 1 244 ? -3.154 0.910 18.367 1.00 88.56 244 ALA A CA 1
ATOM 1990 C C . ALA A 1 244 ? -2.429 0.318 17.144 1.00 88.56 244 ALA A C 1
ATOM 1992 O O . ALA A 1 244 ? -1.226 0.524 16.992 1.00 88.56 244 ALA A O 1
ATOM 1993 N N . THR A 1 245 ? -3.144 -0.365 16.242 1.00 89.88 245 THR A N 1
ATOM 1994 C CA . THR A 1 245 ? -2.561 -0.918 15.005 1.00 89.88 245 THR A CA 1
ATOM 1995 C C . THR A 1 245 ? -2.081 0.187 14.065 1.00 89.88 245 THR A C 1
ATOM 1997 O O . THR A 1 245 ? -0.964 0.109 13.551 1.00 89.88 245 THR A O 1
ATOM 2000 N N . LEU A 1 246 ? -2.894 1.229 13.863 1.00 88.44 246 LEU A N 1
ATOM 2001 C CA . LEU A 1 246 ? -2.528 2.369 13.016 1.00 88.44 246 LEU A CA 1
ATOM 2002 C C . LEU A 1 246 ? -1.408 3.205 13.648 1.00 88.44 246 LEU A C 1
ATOM 2004 O O . LEU A 1 246 ? -0.435 3.515 12.968 1.00 88.44 246 LEU A O 1
ATOM 2008 N N . ASN A 1 247 ? -1.447 3.436 14.962 1.00 87.31 247 ASN A N 1
ATOM 2009 C CA . ASN A 1 247 ? -0.353 4.088 15.691 1.00 87.31 247 ASN A CA 1
ATOM 2010 C C . ASN A 1 247 ? 0.966 3.310 15.585 1.00 87.31 247 ASN A C 1
ATOM 2012 O O . ASN A 1 247 ? 2.040 3.895 15.442 1.00 87.31 247 ASN A O 1
ATOM 2016 N N . CYS A 1 248 ? 0.912 1.976 15.653 1.00 83.12 248 CYS A N 1
ATOM 2017 C CA . CYS A 1 248 ? 2.081 1.139 15.403 1.00 83.12 248 CYS A CA 1
ATOM 2018 C C . CYS A 1 248 ? 2.601 1.321 13.975 1.00 83.12 248 CYS A C 1
ATOM 2020 O O . CYS A 1 248 ? 3.812 1.367 13.792 1.00 83.12 248 CYS A O 1
ATOM 2022 N N . ALA A 1 249 ? 1.722 1.449 12.984 1.00 84.06 249 ALA A N 1
ATOM 2023 C CA . ALA A 1 249 ? 2.110 1.667 11.598 1.00 84.06 249 ALA A CA 1
ATOM 2024 C C . ALA A 1 249 ? 2.772 3.041 11.383 1.00 84.06 249 ALA A C 1
ATOM 2026 O O . ALA A 1 249 ? 3.812 3.122 10.725 1.00 84.06 249 ALA A O 1
ATOM 2027 N N . GLU A 1 250 ? 2.250 4.098 12.011 1.00 85.12 250 GLU A N 1
ATOM 2028 C CA . GLU A 1 250 ? 2.842 5.441 11.963 1.00 85.12 250 GLU A CA 1
ATOM 2029 C C . GLU A 1 250 ? 4.276 5.478 12.506 1.00 85.12 250 GLU A C 1
ATOM 2031 O O . GLU A 1 250 ? 5.130 6.132 11.913 1.00 85.12 250 GLU A O 1
ATOM 2036 N N . LYS A 1 251 ? 4.584 4.717 13.569 1.00 83.81 251 LYS A N 1
ATOM 2037 C CA . LYS A 1 251 ? 5.954 4.622 14.119 1.00 83.81 251 LYS A CA 1
ATOM 2038 C C . LYS A 1 251 ? 6.995 4.108 13.120 1.00 83.81 251 LYS A C 1
ATOM 2040 O O . LYS A 1 251 ? 8.181 4.346 13.316 1.00 83.81 251 LYS A O 1
ATOM 2045 N N . PHE A 1 252 ? 6.566 3.380 12.092 1.00 76.88 252 PHE A N 1
ATOM 2046 C CA . PHE A 1 252 ? 7.428 2.819 11.050 1.00 76.88 252 PHE A CA 1
ATOM 2047 C C . PHE A 1 252 ? 7.215 3.508 9.691 1.00 76.88 252 PHE A C 1
ATOM 2049 O O . PHE A 1 252 ? 7.437 2.890 8.646 1.00 76.88 252 PHE A O 1
ATOM 2056 N N . ASP A 1 253 ? 6.733 4.757 9.689 1.00 79.31 253 ASP A N 1
ATOM 2057 C CA . ASP A 1 253 ? 6.431 5.547 8.485 1.00 79.31 253 ASP A CA 1
ATOM 2058 C C . ASP A 1 253 ? 5.452 4.846 7.512 1.00 79.31 253 ASP A C 1
ATOM 2060 O O . ASP A 1 253 ? 5.454 5.043 6.285 1.00 79.31 253 ASP A O 1
ATOM 2064 N N . PHE A 1 254 ? 4.573 4.001 8.055 1.00 79.69 254 PHE A N 1
ATOM 2065 C CA . PHE A 1 254 ? 3.511 3.321 7.323 1.00 79.69 254 PHE A CA 1
ATOM 2066 C C . PHE A 1 254 ? 2.187 4.071 7.513 1.00 79.69 254 PHE A C 1
ATOM 2068 O O . PHE A 1 254 ? 1.277 3.614 8.194 1.00 79.69 254 PHE A O 1
ATOM 2075 N N . GLN A 1 255 ? 2.082 5.255 6.904 1.00 80.88 255 GLN A N 1
ATOM 2076 C CA . GLN A 1 255 ? 0.851 6.050 6.943 1.00 80.88 255 GLN A CA 1
ATOM 2077 C C . GLN A 1 255 ? -0.160 5.553 5.898 1.00 80.88 255 GLN A C 1
ATOM 2079 O O . GLN A 1 255 ? 0.180 5.451 4.717 1.00 80.88 255 GLN A O 1
ATOM 2084 N N . VAL A 1 256 ? -1.404 5.281 6.309 1.00 84.19 256 VAL A N 1
ATOM 2085 C CA . VAL A 1 256 ? -2.506 4.872 5.416 1.00 84.19 256 VAL A CA 1
ATOM 2086 C C . VAL A 1 256 ? -3.717 5.768 5.662 1.00 84.19 256 VAL A C 1
ATOM 2088 O O . VAL A 1 256 ? -4.561 5.484 6.510 1.00 84.19 256 VAL A O 1
ATOM 2091 N N . ARG A 1 257 ? -3.831 6.841 4.873 1.00 84.56 257 ARG A N 1
ATOM 2092 C CA . ARG A 1 257 ? -4.835 7.901 5.077 1.00 84.56 257 ARG A CA 1
ATOM 2093 C C . ARG A 1 257 ? -6.265 7.379 5.000 1.00 84.56 257 ARG A C 1
ATOM 2095 O O . ARG A 1 257 ? -7.138 7.819 5.747 1.00 84.56 257 ARG A O 1
ATOM 2102 N N . PHE A 1 258 ? -6.524 6.443 4.089 1.00 86.19 258 PHE A N 1
ATOM 2103 C CA . PHE A 1 258 ? -7.837 5.807 3.988 1.00 86.19 258 PHE A CA 1
ATOM 2104 C C . PHE A 1 258 ? -8.237 5.070 5.283 1.00 86.19 258 PHE A C 1
ATOM 2106 O O . PHE A 1 258 ? -9.408 5.113 5.663 1.00 86.19 258 PHE A O 1
ATOM 2113 N N . ALA A 1 259 ? -7.288 4.422 5.964 1.00 89.12 259 ALA A N 1
ATOM 2114 C CA . ALA A 1 259 ? -7.560 3.675 7.188 1.00 89.12 259 ALA A CA 1
ATOM 2115 C C . ALA A 1 259 ? -7.877 4.611 8.363 1.00 89.12 259 ALA A C 1
ATOM 2117 O O . ALA A 1 259 ? -8.825 4.350 9.102 1.00 89.12 259 ALA A O 1
ATOM 2118 N N . ASP A 1 260 ? -7.169 5.739 8.471 1.00 88.44 260 ASP A N 1
ATOM 2119 C CA . ASP A 1 260 ? -7.438 6.764 9.490 1.00 88.44 260 ASP A CA 1
ATOM 2120 C C . ASP A 1 260 ? -8.857 7.328 9.350 1.00 88.44 260 ASP A C 1
ATOM 2122 O O . ASP A 1 260 ? -9.602 7.443 10.325 1.00 88.44 260 ASP A O 1
ATOM 2126 N N . ASN A 1 261 ? -9.273 7.620 8.114 1.00 87.19 261 ASN A N 1
ATOM 2127 C CA . ASN A 1 261 ? -10.626 8.094 7.824 1.00 87.19 261 ASN A CA 1
ATOM 2128 C C . ASN A 1 261 ? -11.692 7.048 8.176 1.00 87.19 261 ASN A C 1
ATOM 2130 O O . ASN A 1 261 ? -12.766 7.398 8.672 1.00 87.19 261 ASN A O 1
ATOM 2134 N N . LEU A 1 262 ? -11.405 5.769 7.923 1.00 87.94 262 LEU A N 1
ATOM 2135 C CA . LEU A 1 262 ? -12.306 4.671 8.258 1.00 87.94 262 LEU A CA 1
ATOM 2136 C C . LEU A 1 262 ? -12.458 4.539 9.779 1.00 87.94 262 LEU A C 1
ATOM 2138 O O . LEU A 1 262 ? -13.585 4.514 10.272 1.00 87.94 262 LEU A O 1
ATOM 2142 N N . LEU A 1 263 ? -11.352 4.564 10.528 1.00 90.25 263 LEU A N 1
ATOM 2143 C CA . LEU A 1 263 ? -11.367 4.526 11.992 1.00 90.25 263 LEU A CA 1
ATOM 2144 C C . LEU A 1 263 ? -12.149 5.708 12.582 1.00 90.25 263 LEU A C 1
ATOM 2146 O O . LEU A 1 263 ? -13.007 5.508 13.442 1.00 90.25 263 LEU A O 1
ATOM 2150 N N . LYS A 1 264 ? -11.929 6.925 12.068 1.00 88.00 264 LYS A N 1
ATOM 2151 C CA . LYS A 1 264 ? -12.688 8.117 12.480 1.00 88.00 264 LYS A CA 1
ATOM 2152 C C . LYS A 1 264 ? -14.184 7.974 12.219 1.00 88.00 264 LYS A C 1
ATOM 2154 O O . LYS A 1 264 ? -14.992 8.372 13.056 1.00 88.00 264 LYS A O 1
ATOM 2159 N N . LYS A 1 265 ? -14.573 7.364 11.096 1.00 86.69 265 LYS A N 1
ATOM 2160 C CA . LYS A 1 265 ? -15.981 7.075 10.792 1.00 86.69 265 LYS A CA 1
ATOM 2161 C C . LYS A 1 265 ? -16.590 6.099 11.804 1.00 86.69 265 LYS A C 1
ATOM 2163 O O . LYS A 1 265 ? -17.710 6.333 12.252 1.00 86.69 265 LYS A O 1
ATOM 2168 N N . HIS A 1 266 ? -15.865 5.046 12.186 1.00 86.06 266 HIS A N 1
ATOM 2169 C CA . HIS A 1 266 ? -16.321 4.114 13.223 1.00 86.06 266 HIS A CA 1
ATOM 2170 C C . HIS A 1 266 ? -16.407 4.780 14.603 1.00 86.06 266 HIS A C 1
ATOM 2172 O O . HIS A 1 266 ? -17.402 4.585 15.294 1.00 86.06 266 HIS A O 1
ATOM 2178 N N . LEU A 1 267 ? -15.442 5.628 14.977 1.00 87.31 267 LEU A N 1
ATOM 2179 C CA . LEU A 1 267 ? -15.479 6.401 16.225 1.00 87.31 267 LEU A CA 1
ATOM 2180 C C . LEU A 1 267 ? -16.696 7.339 16.278 1.00 87.31 267 LEU A C 1
ATOM 2182 O O . LEU A 1 267 ? -17.388 7.401 17.291 1.00 87.31 267 LEU A O 1
ATOM 2186 N N . LEU A 1 268 ? -16.994 8.037 15.178 1.00 85.12 268 LEU A N 1
ATOM 2187 C CA . LEU A 1 268 ? -18.190 8.879 15.070 1.00 85.12 268 LEU A CA 1
ATOM 2188 C C . LEU A 1 268 ? -19.475 8.061 15.206 1.00 85.12 268 LEU A C 1
ATOM 2190 O O . LEU A 1 268 ? -20.403 8.489 15.886 1.00 85.12 268 LEU A O 1
ATOM 2194 N N . ALA A 1 269 ? -19.528 6.884 14.583 1.00 83.38 269 ALA A N 1
ATOM 2195 C CA . ALA A 1 269 ? -20.678 5.995 14.677 1.00 83.38 269 ALA A CA 1
ATOM 2196 C C . ALA A 1 269 ? -20.875 5.464 16.109 1.00 83.38 269 ALA A C 1
ATOM 2198 O O . ALA A 1 269 ? -21.997 5.473 16.612 1.00 83.38 269 ALA A O 1
ATOM 2199 N N . TYR A 1 270 ? -19.785 5.091 16.786 1.00 85.12 270 TYR A N 1
ATOM 2200 C CA . TYR A 1 270 ? -19.779 4.705 18.198 1.00 85.12 270 TYR A CA 1
ATOM 2201 C C . TYR A 1 270 ? -20.285 5.837 19.098 1.00 85.12 270 TYR A C 1
ATOM 2203 O O . TYR A 1 270 ? -21.176 5.643 19.924 1.00 85.12 270 TYR A O 1
ATOM 2211 N N . PHE A 1 271 ? -19.765 7.048 18.895 1.00 83.62 271 PHE A N 1
ATOM 2212 C CA . PHE A 1 271 ? -20.188 8.225 19.643 1.00 83.62 271 PHE A CA 1
ATOM 2213 C C . PHE A 1 271 ? -21.665 8.556 19.398 1.00 83.62 271 PHE A C 1
ATOM 2215 O O . PHE A 1 271 ? -22.398 8.848 20.341 1.00 83.62 271 PHE A O 1
ATOM 2222 N N . ALA A 1 272 ? -22.138 8.464 18.154 1.00 80.69 272 ALA A N 1
ATOM 2223 C CA . ALA A 1 272 ? -23.553 8.637 17.844 1.00 80.69 272 ALA A CA 1
ATOM 2224 C C . ALA A 1 272 ? -24.411 7.588 18.570 1.00 80.69 272 ALA A C 1
ATOM 2226 O O . ALA A 1 272 ? -25.399 7.953 19.200 1.00 80.69 272 ALA A O 1
ATOM 2227 N N . ALA A 1 273 ? -24.004 6.314 18.567 1.00 80.25 273 ALA A N 1
ATOM 2228 C CA . ALA A 1 273 ? -24.713 5.239 19.262 1.00 80.25 273 ALA A CA 1
ATOM 2229 C C . ALA A 1 273 ? -24.801 5.453 20.784 1.00 80.25 273 ALA A C 1
ATOM 2231 O O . ALA A 1 273 ? -25.836 5.157 21.377 1.00 80.25 273 ALA A O 1
ATOM 2232 N N . GLN A 1 274 ? -23.760 6.008 21.415 1.00 79.69 274 GLN A N 1
ATOM 2233 C CA . GLN A 1 274 ? -23.780 6.339 22.846 1.00 79.69 274 GLN A CA 1
ATOM 2234 C C . GLN A 1 274 ? -24.752 7.473 23.198 1.00 79.69 274 GLN A C 1
ATOM 2236 O O . GLN A 1 274 ? -25.320 7.472 24.288 1.00 79.69 274 GLN A O 1
ATOM 2241 N N . ASN A 1 275 ? -24.926 8.442 22.296 1.00 71.38 275 ASN A N 1
ATOM 2242 C CA . ASN A 1 275 ? -25.731 9.640 22.541 1.00 71.38 275 ASN A CA 1
ATOM 2243 C C . ASN A 1 275 ? -27.185 9.518 22.048 1.00 71.38 275 ASN A C 1
ATOM 2245 O O . ASN A 1 275 ? -27.997 10.397 22.336 1.00 71.38 275 ASN A O 1
ATOM 2249 N N . ILE A 1 276 ? -27.541 8.456 21.315 1.00 67.00 276 ILE A N 1
ATOM 2250 C CA . ILE A 1 276 ? -28.937 8.195 20.947 1.00 67.00 276 ILE A CA 1
ATOM 2251 C C . ILE A 1 276 ? -29.680 7.689 22.196 1.00 67.00 276 ILE A C 1
ATOM 2253 O O . ILE A 1 276 ? -29.294 6.663 22.762 1.00 67.00 276 ILE A O 1
ATOM 2257 N N . PRO A 1 277 ? -30.767 8.351 22.635 1.00 55.41 277 PRO A N 1
ATOM 2258 C CA . PRO A 1 277 ? -31.574 7.844 23.735 1.00 55.41 277 PRO A CA 1
ATOM 2259 C C . PRO A 1 277 ? -32.156 6.484 23.339 1.00 55.41 277 PRO A C 1
ATOM 2261 O O . PRO A 1 277 ? -32.870 6.369 22.340 1.00 55.41 277 PRO A O 1
ATOM 2264 N N . LYS A 1 278 ? -31.854 5.437 24.118 1.00 53.84 278 LYS A N 1
ATOM 2265 C CA . LYS A 1 278 ? -32.491 4.125 23.958 1.00 53.84 278 LYS A CA 1
ATOM 2266 C C . LYS A 1 278 ? -33.991 4.322 24.164 1.00 53.84 278 LYS A C 1
ATOM 2268 O O . LYS A 1 278 ? -34.435 4.537 25.288 1.00 53.84 278 LYS A O 1
ATOM 2273 N N . SER A 1 279 ? -34.759 4.294 23.076 1.00 42.59 279 SER A N 1
ATOM 2274 C CA . SER A 1 279 ? -36.218 4.278 23.124 1.00 42.59 279 SER A CA 1
ATOM 2275 C C . SER A 1 279 ? -36.642 3.129 24.038 1.00 42.59 279 SER A C 1
ATOM 2277 O O . SER A 1 279 ? -36.407 1.957 23.742 1.00 42.59 279 SER A O 1
ATOM 2279 N N . THR A 1 280 ? -37.200 3.469 25.195 1.00 41.47 280 THR A N 1
ATOM 2280 C CA . THR A 1 280 ? -37.778 2.521 26.140 1.00 41.47 280 THR A CA 1
ATOM 2281 C C . THR A 1 280 ? -39.046 1.952 25.516 1.00 41.47 280 THR A C 1
ATOM 2283 O O . THR A 1 280 ? -40.150 2.457 25.715 1.00 41.47 280 THR A O 1
ATOM 2286 N N . ALA A 1 281 ? -38.895 0.887 24.729 1.00 42.69 281 ALA A N 1
ATOM 2287 C CA . ALA A 1 281 ? -40.014 0.064 24.302 1.00 42.69 281 ALA A CA 1
ATOM 2288 C C . ALA A 1 281 ? -40.581 -0.653 25.538 1.00 42.69 281 ALA A C 1
ATOM 2290 O O . ALA A 1 281 ? -40.133 -1.735 25.911 1.00 42.69 281 ALA A O 1
ATOM 2291 N N . LYS A 1 282 ? -41.551 -0.012 26.199 1.00 43.72 282 LYS A N 1
ATOM 2292 C CA . LYS A 1 282 ? -42.467 -0.672 27.132 1.00 43.72 282 LYS A CA 1
ATOM 2293 C C . LYS A 1 282 ? -43.220 -1.766 26.367 1.00 43.72 282 LYS A C 1
ATOM 2295 O O . LYS A 1 282 ? -43.968 -1.456 25.438 1.00 43.72 282 LYS A O 1
ATOM 2300 N N . LYS A 1 283 ? -43.044 -3.015 26.784 1.00 38.91 283 LYS A N 1
ATOM 2301 C CA . LYS A 1 283 ? -44.033 -4.083 26.652 1.00 38.91 283 LYS A CA 1
ATOM 2302 C C . LYS A 1 283 ? -44.168 -4.758 28.003 1.00 38.91 283 LYS A C 1
ATOM 2304 O O . LYS A 1 283 ? -43.113 -4.944 28.646 1.00 38.91 283 LYS A O 1
#

pLDDT: mean 71.12, std 18.14, range [25.75, 93.0]

Sequence (283 aa):
MVPKTERCRFSGAKIYPGKGIRFIRSDSQRYFHNRLKPSKLTWTAMYRKQHKKDIAQEAVKKRRRATKKPYSRSIVGATLELNFSDPNKKMGCGMAEFELRYRLESLIINEEEFIKSSVPEIVEIYDDPTKRGINNVKVTATDDLTREGVQSKFHDLENKLYDKGNHKVKCKDFPGLELALKNTARWEIPEYLKSIAILTEKDRGKATEFYQINIQTLVCAAIKEMKDFSVGDLDWDTLKKWGATLNCAEKFDFQVRFADNLLKKHLLAYFAAQNIPKSTAKK